Protein AF-F6UAY5-F1 (afdb_monomer_lite)

pLDDT: mean 75.7, std 23.21, range [29.88, 98.69]

Secondary structure (DSSP, 8-state):
-----------PPPP--------TTSHHHHHHHHHHHHHHHHHHHHHHT--HHHHHHHHHHHSSGGGHHHHHHHHHHHHHHHHHHHHHHHHHHHHHHHHHHHT-GGGGGSS-HHHHHHHHHHHHHHHHHHHHHHHHHHHHHHHHHHHHH----EETTEEHHHHHHHHHHHHHHHHHHHHHHHHHHHTT-GGGGGGGSS--SS-TT---------------

Organism: Ciona intestinalis (NCBI:txid7719)

InterPro domains:
  IPR037383 Coiled-coil domain-containing protein 87 [PTHR16078] (24-192)

Structure (mmCIF, N/CA/C/O backbone):
data_AF-F6UAY5-F1
#
_entry.id   AF-F6UAY5-F1
#
loop_
_atom_site.group_PDB
_atom_site.id
_atom_site.type_symbol
_atom_site.label_atom_id
_atom_site.label_alt_id
_atom_site.label_comp_id
_atom_site.label_asym_id
_atom_site.label_entity_id
_atom_site.label_seq_id
_atom_site.pdbx_PDB_ins_code
_atom_site.Cartn_x
_atom_site.Cartn_y
_atom_site.Cartn_z
_atom_site.occupancy
_atom_site.B_iso_or_equiv
_atom_site.auth_seq_id
_atom_site.auth_comp_id
_atom_site.auth_asym_id
_atom_site.auth_atom_id
_atom_site.pdbx_PDB_model_num
ATOM 1 N N . MET A 1 1 ? 77.534 23.684 -71.505 1.00 36.62 1 MET A N 1
ATOM 2 C CA . MET A 1 1 ? 77.072 25.037 -71.859 1.00 36.62 1 MET A CA 1
ATOM 3 C C . MET A 1 1 ? 75.615 25.158 -71.425 1.00 36.62 1 MET A C 1
ATOM 5 O O . MET A 1 1 ? 74.724 25.024 -72.252 1.00 36.62 1 MET A O 1
ATOM 9 N N . ASP A 1 2 ? 75.348 25.188 -70.117 1.00 38.59 2 ASP A N 1
ATOM 10 C CA . ASP A 1 2 ? 75.467 26.386 -69.260 1.00 38.59 2 ASP A CA 1
ATOM 11 C C . ASP A 1 2 ? 74.969 27.691 -69.917 1.00 38.59 2 ASP A C 1
ATOM 13 O O . ASP A 1 2 ? 75.320 27.967 -71.062 1.00 38.59 2 ASP A O 1
ATOM 17 N N . GLU A 1 3 ? 74.190 28.551 -69.253 1.00 39.62 3 GLU A N 1
ATOM 18 C CA . GLU A 1 3 ? 73.734 28.564 -67.844 1.00 39.62 3 GLU A CA 1
ATOM 19 C C . GLU A 1 3 ? 72.409 29.372 -67.722 1.00 39.62 3 GLU A C 1
ATOM 21 O O . GLU A 1 3 ? 71.960 29.930 -68.724 1.00 39.62 3 GLU A O 1
ATOM 26 N N . GLY A 1 4 ? 71.757 29.474 -66.546 1.00 38.28 4 GLY A N 1
ATOM 27 C CA . GLY A 1 4 ? 70.534 30.307 -66.429 1.00 38.28 4 GLY A CA 1
ATOM 28 C C . GLY A 1 4 ? 69.751 30.293 -65.101 1.00 38.28 4 GLY A C 1
ATOM 29 O O . GLY A 1 4 ? 68.670 29.716 -65.038 1.00 38.28 4 GLY A O 1
ATOM 30 N N . SER A 1 5 ? 70.248 30.979 -64.065 1.00 44.97 5 SER A N 1
ATOM 31 C CA . SER A 1 5 ? 69.744 30.924 -62.673 1.00 44.97 5 SER A CA 1
ATOM 32 C C . SER A 1 5 ? 69.332 32.310 -62.120 1.00 44.97 5 SER A C 1
ATOM 34 O O . SER A 1 5 ? 70.107 33.247 -62.275 1.00 44.97 5 SER A O 1
ATOM 36 N N . ILE A 1 6 ? 68.209 32.544 -61.410 1.00 44.75 6 ILE A N 1
ATOM 37 C CA . ILE A 1 6 ? 67.004 31.718 -61.146 1.00 44.75 6 ILE A CA 1
ATOM 38 C C . ILE A 1 6 ? 65.711 32.543 -61.496 1.00 44.75 6 ILE A C 1
ATOM 40 O O . ILE A 1 6 ? 65.602 32.897 -62.661 1.00 44.75 6 ILE A O 1
ATOM 44 N N . GLU A 1 7 ? 64.683 32.927 -60.702 1.00 40.66 7 GLU A N 1
ATOM 45 C CA . GLU A 1 7 ? 64.312 32.824 -59.268 1.00 40.66 7 GLU A CA 1
ATOM 46 C C . GLU A 1 7 ? 62.773 32.772 -59.007 1.00 40.66 7 GLU A C 1
ATOM 48 O O . GLU A 1 7 ? 61.942 33.028 -59.873 1.00 40.66 7 GLU A O 1
ATOM 53 N N . GLN A 1 8 ? 62.439 32.420 -57.759 1.00 41.06 8 GLN A N 1
ATOM 54 C CA . GLN A 1 8 ? 61.167 32.390 -57.009 1.00 41.06 8 GLN A CA 1
ATOM 55 C C . GLN A 1 8 ? 59.956 33.272 -57.426 1.00 41.06 8 GLN A C 1
ATOM 57 O O . GLN A 1 8 ? 60.050 34.497 -57.497 1.00 41.06 8 GLN A O 1
ATOM 62 N N . ARG A 1 9 ? 58.744 32.682 -57.352 1.00 39.09 9 ARG A N 1
ATOM 63 C CA . ARG A 1 9 ? 57.692 33.137 -56.402 1.00 39.09 9 ARG A CA 1
ATOM 64 C C . ARG A 1 9 ? 56.597 32.090 -56.162 1.00 39.09 9 ARG A C 1
ATOM 66 O O . ARG A 1 9 ? 56.045 31.520 -57.096 1.00 39.09 9 ARG A O 1
ATOM 73 N N . SER A 1 10 ? 56.270 31.866 -54.893 1.00 41.12 10 SER A N 1
ATOM 74 C CA . SER A 1 10 ? 55.211 30.961 -54.442 1.00 41.12 10 SER A CA 1
ATOM 75 C C . SER A 1 10 ? 53.858 31.669 -54.312 1.00 41.12 10 SER A C 1
ATOM 77 O O . SER A 1 10 ? 53.791 32.846 -53.965 1.00 41.12 10 SER A O 1
ATOM 79 N N . ASN A 1 11 ? 52.772 30.923 -54.530 1.00 39.53 11 ASN A N 1
ATOM 80 C CA . ASN A 1 11 ? 51.499 31.097 -53.825 1.00 39.53 11 ASN A CA 1
ATOM 81 C C . ASN A 1 11 ? 50.654 29.827 -53.995 1.00 39.53 11 ASN A C 1
ATOM 83 O O . ASN A 1 11 ? 50.387 29.400 -55.115 1.00 39.53 11 ASN A O 1
ATOM 87 N N . ILE A 1 12 ? 50.262 29.208 -52.880 1.00 45.19 12 ILE A N 1
ATOM 88 C CA . ILE A 1 12 ? 49.516 27.943 -52.860 1.00 45.19 12 ILE A CA 1
ATOM 89 C C . ILE A 1 12 ? 48.031 28.251 -52.643 1.00 45.19 12 ILE A C 1
ATOM 91 O O . ILE A 1 12 ? 47.664 28.874 -51.648 1.00 45.19 12 ILE A O 1
ATOM 95 N N . ALA A 1 13 ? 47.185 27.797 -53.569 1.00 46.78 13 ALA A N 1
ATOM 96 C CA . ALA A 1 13 ? 45.726 27.806 -53.446 1.00 46.78 13 ALA A CA 1
ATOM 97 C C . ALA A 1 13 ? 45.221 26.430 -52.941 1.00 46.78 13 ALA A C 1
ATOM 99 O O . ALA A 1 13 ? 45.949 25.441 -53.050 1.00 46.78 13 ALA A O 1
ATOM 100 N N . PRO A 1 14 ? 44.035 26.351 -52.309 1.00 44.75 14 PRO A N 1
ATOM 101 C CA . PRO A 1 14 ? 43.837 25.416 -51.201 1.00 44.75 14 PRO A CA 1
ATOM 102 C C . PRO A 1 14 ? 43.416 23.997 -51.596 1.00 44.75 14 PRO A C 1
ATOM 104 O O . PRO A 1 14 ? 42.563 23.788 -52.459 1.00 44.75 14 PRO A O 1
ATOM 107 N N . SER A 1 15 ? 43.924 23.021 -50.841 1.00 46.97 15 SER A N 1
ATOM 108 C CA . SER A 1 15 ? 43.384 21.660 -50.797 1.00 46.97 15 SER A CA 1
ATOM 109 C C . SER A 1 15 ? 41.977 21.650 -50.178 1.00 46.97 15 SER A C 1
ATOM 111 O O . SER A 1 15 ? 41.798 22.224 -49.099 1.00 46.97 15 SER A O 1
ATOM 113 N N . PRO A 1 16 ? 40.986 20.955 -50.766 1.00 43.47 16 PRO A N 1
ATOM 114 C CA . PRO A 1 16 ? 39.705 20.726 -50.107 1.00 43.47 16 PRO A CA 1
ATOM 115 C C . PRO A 1 16 ? 39.886 19.722 -48.958 1.00 43.47 16 PRO A C 1
ATOM 117 O O . PRO A 1 16 ? 40.207 18.553 -49.182 1.00 43.47 16 PRO A O 1
ATOM 120 N N . SER A 1 17 ? 39.675 20.155 -47.714 1.00 45.00 17 SER A N 1
ATOM 121 C CA . SER A 1 17 ? 39.639 19.235 -46.576 1.00 45.00 17 SER A CA 1
ATOM 122 C C . SER A 1 17 ? 38.348 18.411 -46.610 1.00 45.00 17 SER A C 1
ATOM 124 O O . SER A 1 17 ? 37.242 18.941 -46.714 1.00 45.00 17 SER A O 1
ATOM 126 N N . SER A 1 18 ? 38.482 17.085 -46.530 1.00 44.16 18 SER A N 1
ATOM 127 C CA . SER A 1 18 ? 37.334 16.171 -46.510 1.00 44.16 18 SER A CA 1
ATOM 128 C C . SER A 1 18 ? 36.595 16.286 -45.176 1.00 44.16 18 SER A C 1
ATOM 130 O O . SER A 1 18 ? 36.988 15.680 -44.179 1.00 44.16 18 SER A O 1
ATOM 132 N N . GLY A 1 19 ? 35.532 17.090 -45.153 1.00 39.56 19 GLY A N 1
ATOM 133 C CA . GLY A 1 19 ? 34.708 17.331 -43.972 1.00 39.56 19 GLY A CA 1
ATOM 134 C C . GLY A 1 19 ? 33.883 16.113 -43.556 1.00 39.56 19 GLY A C 1
ATOM 135 O O . GLY A 1 19 ? 32.689 16.057 -43.829 1.00 39.56 19 GLY A O 1
ATOM 136 N N . LEU A 1 20 ? 34.491 15.165 -42.838 1.00 41.81 20 LEU A N 1
ATOM 137 C CA . LEU A 1 20 ? 33.772 14.104 -42.124 1.00 41.81 20 LEU A CA 1
ATOM 138 C C . LEU A 1 20 ? 33.109 14.673 -40.860 1.00 41.81 20 LEU A C 1
ATOM 140 O O . LEU A 1 20 ? 33.574 14.487 -39.736 1.00 41.81 20 LEU A O 1
ATOM 144 N N . THR A 1 21 ? 32.013 15.407 -41.057 1.00 42.94 21 THR A N 1
ATOM 145 C CA . THR A 1 21 ? 31.202 15.973 -39.975 1.00 42.94 21 THR A CA 1
ATOM 146 C C . THR A 1 21 ? 30.395 14.864 -39.293 1.00 42.94 21 THR A C 1
ATOM 148 O O . THR A 1 21 ? 29.256 14.585 -39.658 1.00 42.94 21 THR A O 1
ATOM 151 N N . PHE A 1 22 ? 30.984 14.202 -38.294 1.00 53.62 22 PHE A N 1
ATOM 152 C CA . PHE A 1 22 ? 30.249 13.262 -37.444 1.00 53.62 22 PHE A CA 1
ATOM 153 C C . PHE A 1 22 ? 29.131 14.004 -36.679 1.00 53.62 22 PHE A C 1
ATOM 155 O O . PHE A 1 22 ? 29.442 14.943 -35.940 1.00 53.62 22 PHE A O 1
ATOM 162 N N . PRO A 1 23 ? 27.849 13.594 -36.786 1.00 46.94 23 PRO A N 1
ATOM 163 C CA . PRO A 1 23 ? 26.734 14.227 -36.077 1.00 46.94 23 PRO A CA 1
ATOM 164 C C . PRO A 1 23 ? 26.707 13.820 -34.591 1.00 46.94 23 PRO A C 1
ATOM 166 O O . PRO A 1 23 ? 25.835 13.086 -34.122 1.00 46.94 23 PRO A O 1
ATOM 169 N N . SER A 1 24 ? 27.696 14.289 -33.829 1.00 48.59 24 SER A N 1
ATOM 170 C CA . SER A 1 24 ? 27.835 14.016 -32.397 1.00 48.59 24 SER A CA 1
ATOM 171 C C . SER A 1 24 ? 26.911 14.927 -31.579 1.00 48.59 24 SER A C 1
ATOM 173 O O . SER A 1 24 ? 27.317 15.971 -31.068 1.00 48.59 24 SER A O 1
ATOM 175 N N . THR A 1 25 ? 25.622 14.580 -31.515 1.00 49.69 25 THR A N 1
ATOM 176 C CA . THR A 1 25 ? 24.607 15.402 -30.816 1.00 49.69 25 THR A CA 1
ATOM 177 C C . THR A 1 25 ? 23.565 14.580 -30.047 1.00 49.69 25 THR A C 1
ATOM 179 O O . THR A 1 25 ? 23.073 15.031 -29.015 1.00 49.69 25 THR A O 1
ATOM 182 N N . THR A 1 26 ? 23.253 13.351 -30.468 1.00 48.28 26 THR A N 1
ATOM 183 C CA . THR A 1 26 ? 22.142 12.571 -29.881 1.00 48.28 26 THR A CA 1
ATOM 184 C C . THR A 1 26 ? 22.486 11.877 -28.552 1.00 48.28 26 THR A C 1
ATOM 186 O O . THR A 1 26 ? 21.610 11.701 -27.706 1.00 48.28 26 THR A O 1
ATOM 189 N N . MET A 1 27 ? 23.753 11.504 -28.330 1.00 46.84 27 MET A N 1
ATOM 190 C CA . MET A 1 27 ? 24.154 10.607 -27.228 1.00 46.84 27 MET A CA 1
ATOM 191 C C . MET A 1 27 ? 24.027 11.218 -25.823 1.00 46.84 27 MET A C 1
ATOM 193 O O . MET A 1 27 ? 23.608 10.538 -24.886 1.00 46.84 27 MET A O 1
ATOM 197 N N . THR A 1 28 ? 24.339 12.506 -25.660 1.00 51.91 28 THR A N 1
ATOM 198 C CA . THR A 1 28 ? 24.410 13.163 -24.340 1.00 51.91 28 THR A CA 1
ATOM 199 C C . THR A 1 28 ? 23.055 13.218 -23.626 1.00 51.91 28 THR A C 1
ATOM 201 O O . THR A 1 28 ? 22.985 13.100 -22.404 1.00 51.91 28 THR A O 1
ATOM 204 N N . SER A 1 29 ? 21.967 13.360 -24.390 1.00 58.19 29 SER A N 1
ATOM 205 C CA . SER A 1 29 ? 20.604 13.489 -23.856 1.00 58.19 29 SER A CA 1
ATOM 206 C C . SER A 1 29 ? 20.035 12.181 -23.287 1.00 58.19 29 SER A C 1
ATOM 208 O O . SER A 1 29 ? 19.231 12.216 -22.354 1.00 58.19 29 SER A O 1
ATOM 210 N N . HIS A 1 30 ? 20.469 11.031 -23.815 1.00 57.22 30 HIS A N 1
ATOM 211 C CA . HIS A 1 30 ? 19.992 9.710 -23.395 1.00 57.22 30 HIS A CA 1
ATOM 212 C C . HIS A 1 30 ? 20.568 9.318 -22.030 1.00 57.22 30 HIS A C 1
ATOM 214 O O . HIS A 1 30 ? 19.824 9.004 -21.102 1.00 57.22 30 HIS A O 1
ATOM 220 N N . VAL A 1 31 ? 21.891 9.456 -21.872 1.00 60.16 31 VAL A N 1
ATOM 221 C CA . VAL A 1 31 ? 22.623 9.136 -20.629 1.00 60.16 31 VAL A CA 1
ATOM 222 C C . VAL A 1 31 ? 22.155 9.992 -19.444 1.00 60.16 31 VAL A C 1
ATOM 224 O O . VAL A 1 31 ? 22.083 9.515 -18.312 1.00 60.16 31 VAL A O 1
ATOM 227 N N . GLN A 1 32 ? 21.791 11.255 -19.686 1.00 60.47 32 GLN A N 1
ATOM 228 C CA . GLN A 1 32 ? 21.227 12.113 -18.641 1.00 60.47 32 GLN A CA 1
ATOM 229 C C . GLN A 1 32 ? 19.820 11.657 -18.221 1.00 60.47 32 GLN A C 1
ATOM 231 O O . GLN A 1 32 ? 19.521 11.615 -17.027 1.00 60.47 32 GLN A O 1
ATOM 236 N N . GLN A 1 33 ? 18.965 11.269 -19.172 1.00 61.84 33 GLN A N 1
ATOM 237 C CA . GLN A 1 33 ? 17.606 10.816 -18.870 1.00 61.84 33 GLN A CA 1
ATOM 238 C C . GLN A 1 33 ? 17.587 9.501 -18.084 1.00 61.84 33 GLN A C 1
ATOM 240 O O . GLN A 1 33 ? 16.919 9.440 -17.047 1.00 61.84 33 GLN A O 1
ATOM 245 N N . THR A 1 34 ? 18.347 8.483 -18.499 1.00 63.12 34 THR A N 1
ATOM 246 C CA . THR A 1 34 ? 18.422 7.195 -17.780 1.00 63.12 34 THR A CA 1
ATOM 247 C C . THR A 1 34 ? 18.876 7.379 -16.328 1.00 63.12 34 THR A C 1
ATOM 249 O O . THR A 1 34 ? 18.247 6.830 -15.421 1.00 63.12 34 THR A O 1
ATOM 252 N N . GLY A 1 35 ? 19.855 8.256 -16.077 1.00 72.94 35 GLY A N 1
ATOM 253 C CA . GLY A 1 35 ? 20.275 8.634 -14.722 1.00 72.94 35 GLY A CA 1
ATOM 254 C C . GLY A 1 35 ? 19.161 9.266 -13.870 1.00 72.94 35 GLY A C 1
ATOM 255 O O . GLY A 1 35 ? 19.056 8.975 -12.674 1.00 72.94 35 GLY A O 1
ATOM 256 N N . THR A 1 36 ? 18.270 10.078 -14.459 1.00 84.12 36 THR A N 1
ATOM 257 C CA . THR A 1 36 ? 17.102 10.607 -13.723 1.00 84.12 36 THR A CA 1
ATOM 258 C C . THR A 1 36 ? 16.067 9.526 -13.402 1.00 84.12 36 THR A C 1
ATOM 260 O O . THR A 1 36 ? 15.530 9.512 -12.291 1.00 84.12 36 THR A O 1
ATOM 263 N N . TYR A 1 37 ? 15.812 8.595 -14.327 1.00 88.25 37 TYR A N 1
ATOM 264 C CA . TYR A 1 37 ? 14.861 7.500 -14.123 1.00 88.25 37 TYR A CA 1
ATOM 265 C C . TYR A 1 37 ? 15.356 6.496 -13.074 1.00 88.25 37 TYR A C 1
ATOM 267 O O . TYR A 1 37 ? 14.583 6.135 -12.185 1.00 88.25 37 TYR A O 1
ATOM 275 N N . GLN A 1 38 ? 16.645 6.132 -13.086 1.00 87.19 38 GLN A N 1
ATOM 276 C CA . GLN A 1 38 ? 17.247 5.296 -12.039 1.00 87.19 38 GLN A CA 1
ATOM 277 C C . GLN A 1 38 ? 17.066 5.931 -10.653 1.00 87.19 38 GLN A C 1
ATOM 279 O O . GLN A 1 38 ? 16.579 5.279 -9.729 1.00 87.19 38 GLN A O 1
ATOM 284 N N . ARG A 1 39 ? 17.398 7.221 -10.498 1.00 90.50 39 ARG A N 1
ATOM 285 C CA . ARG A 1 39 ? 17.289 7.916 -9.205 1.00 90.50 39 ARG A CA 1
ATOM 286 C C . ARG A 1 39 ? 15.848 7.973 -8.682 1.00 90.50 39 ARG A C 1
ATOM 288 O O . ARG A 1 39 ? 15.638 7.879 -7.472 1.00 90.50 39 ARG A O 1
ATOM 295 N N . ARG A 1 40 ? 14.859 8.106 -9.572 1.00 94.38 40 ARG A N 1
ATOM 296 C CA . ARG A 1 40 ? 13.424 8.040 -9.234 1.00 94.38 40 ARG A CA 1
ATOM 297 C C . ARG A 1 40 ? 13.021 6.640 -8.772 1.00 94.38 40 ARG A C 1
ATOM 299 O O . ARG A 1 40 ? 12.428 6.502 -7.701 1.00 94.38 40 ARG A O 1
ATOM 306 N N . PHE A 1 41 ? 13.436 5.605 -9.503 1.00 92.81 41 PHE A N 1
ATOM 307 C CA . PHE A 1 41 ? 13.244 4.211 -9.101 1.00 92.81 41 PHE A CA 1
ATOM 308 C C . PHE A 1 41 ? 13.856 3.912 -7.727 1.00 92.81 41 PHE A C 1
ATOM 310 O O . PHE A 1 41 ? 13.173 3.373 -6.862 1.00 92.81 41 PHE A O 1
ATOM 317 N N . GLU A 1 42 ? 15.092 4.343 -7.464 1.00 92.44 42 GLU A N 1
ATOM 318 C CA . GLU A 1 42 ? 15.731 4.164 -6.157 1.00 92.44 42 GLU A CA 1
ATOM 319 C C . GLU A 1 42 ? 14.936 4.785 -4.999 1.00 92.44 42 GLU A C 1
ATOM 321 O O . GLU A 1 42 ? 14.902 4.214 -3.908 1.00 92.44 42 GLU A O 1
ATOM 326 N N . ILE A 1 43 ? 14.301 5.944 -5.209 1.00 96.06 43 ILE A N 1
ATOM 327 C CA . ILE A 1 43 ? 13.436 6.581 -4.204 1.00 96.06 43 ILE A CA 1
ATOM 328 C C . ILE A 1 43 ? 12.195 5.716 -3.949 1.00 96.06 43 ILE A C 1
ATOM 330 O O . ILE A 1 43 ? 11.817 5.526 -2.791 1.00 96.06 43 ILE A O 1
ATOM 334 N N . VAL A 1 44 ? 11.586 5.156 -4.998 1.00 97.31 44 VAL A N 1
ATOM 335 C CA . VAL A 1 44 ? 10.456 4.222 -4.875 1.00 97.31 44 VAL A CA 1
ATOM 336 C C . VAL A 1 44 ? 10.871 2.943 -4.146 1.00 97.31 44 VAL A C 1
ATOM 338 O O . VAL A 1 44 ? 10.206 2.557 -3.189 1.00 97.31 44 VAL A O 1
ATOM 341 N N . TRP A 1 45 ? 11.991 2.322 -4.517 1.00 95.25 45 TRP A N 1
ATOM 342 C CA . TRP A 1 45 ? 12.464 1.083 -3.891 1.00 95.25 45 TRP A CA 1
ATOM 343 C C . TRP A 1 45 ? 12.817 1.267 -2.409 1.00 95.25 45 TRP A C 1
ATOM 345 O O . TRP A 1 45 ? 12.523 0.394 -1.594 1.00 95.25 45 TRP A O 1
ATOM 355 N N . LYS A 1 46 ? 13.409 2.416 -2.043 1.00 96.06 46 LYS A N 1
ATOM 356 C CA . LYS A 1 46 ? 13.699 2.786 -0.645 1.00 96.06 46 LYS A CA 1
ATOM 357 C C . LYS A 1 46 ? 12.405 3.005 0.153 1.00 96.06 46 LYS A C 1
ATOM 359 O O . LYS A 1 46 ? 12.308 2.527 1.278 1.00 96.06 46 LYS A O 1
ATOM 364 N N . LYS A 1 47 ? 11.391 3.653 -0.438 1.00 97.81 47 LYS A N 1
ATOM 365 C CA . LYS A 1 47 ? 10.054 3.837 0.163 1.00 97.81 47 LYS A CA 1
ATOM 366 C C . LYS A 1 47 ? 9.300 2.520 0.373 1.00 97.81 47 LYS A C 1
ATOM 368 O O . LYS A 1 47 ? 8.721 2.324 1.437 1.00 97.81 47 LYS A O 1
ATOM 373 N N . LEU A 1 48 ? 9.321 1.631 -0.622 1.00 97.31 48 LEU A N 1
ATOM 374 C CA . LEU A 1 48 ? 8.675 0.314 -0.567 1.00 97.31 48 LEU A CA 1
ATOM 375 C C . LEU A 1 48 ? 9.459 -0.716 0.263 1.00 97.31 48 LEU A C 1
ATOM 377 O O . LEU A 1 48 ? 8.938 -1.788 0.559 1.00 97.31 48 LEU A O 1
ATOM 381 N N . GLN A 1 49 ? 10.690 -0.385 0.665 1.00 96.88 49 GLN A N 1
ATOM 382 C CA . GLN A 1 49 ? 11.582 -1.253 1.440 1.00 96.88 49 GLN A CA 1
ATOM 383 C C . GLN A 1 49 ? 11.844 -2.591 0.728 1.00 96.88 49 GLN A C 1
ATOM 385 O O . GLN A 1 49 ? 11.844 -3.649 1.353 1.00 96.88 49 GLN A O 1
ATOM 390 N N . LEU A 1 50 ? 12.062 -2.533 -0.592 1.00 95.56 50 LEU A N 1
ATOM 391 C CA . LEU A 1 50 ? 12.401 -3.712 -1.392 1.00 95.56 50 LEU A CA 1
ATOM 392 C C . LEU A 1 50 ? 13.696 -4.360 -0.881 1.00 95.56 50 LEU A C 1
ATOM 394 O O . LEU A 1 50 ? 14.643 -3.669 -0.480 1.00 95.56 50 LEU A O 1
ATOM 398 N N . THR A 1 51 ? 13.775 -5.682 -0.966 1.00 94.38 51 THR A N 1
ATOM 399 C CA . THR A 1 51 ? 14.987 -6.472 -0.707 1.00 94.38 51 THR A CA 1
ATOM 400 C C . THR A 1 51 ? 16.136 -6.069 -1.642 1.00 94.38 51 THR A C 1
ATOM 402 O O . THR A 1 51 ? 15.985 -5.243 -2.551 1.00 94.38 51 THR A O 1
ATOM 405 N N . ARG A 1 52 ? 17.336 -6.615 -1.411 1.00 92.25 52 ARG A N 1
ATOM 406 C CA . ARG A 1 52 ? 18.466 -6.421 -2.332 1.00 92.25 52 ARG A CA 1
ATOM 407 C C . ARG A 1 52 ? 18.162 -7.027 -3.702 1.00 92.25 52 ARG A C 1
ATOM 409 O O . ARG A 1 52 ? 18.442 -6.393 -4.715 1.00 92.25 52 ARG A O 1
ATOM 416 N N . ASP A 1 53 ? 17.569 -8.212 -3.717 1.00 93.31 53 ASP A N 1
ATOM 417 C CA . ASP A 1 53 ? 17.495 -9.048 -4.913 1.00 93.31 53 ASP A CA 1
ATOM 418 C C . ASP A 1 53 ? 16.373 -8.580 -5.847 1.00 93.31 53 ASP A C 1
ATOM 420 O O . ASP A 1 53 ? 16.582 -8.481 -7.053 1.00 93.31 53 ASP A O 1
ATOM 424 N N . GLU A 1 54 ? 15.242 -8.118 -5.297 1.00 93.44 54 GLU A N 1
ATOM 425 C CA . GLU A 1 54 ? 14.223 -7.378 -6.057 1.00 93.44 54 GLU A CA 1
ATOM 426 C C . GLU A 1 54 ? 14.822 -6.142 -6.747 1.00 93.44 54 GLU A C 1
ATOM 428 O O . GLU A 1 54 ? 14.600 -5.927 -7.938 1.00 93.44 54 GLU A O 1
ATOM 433 N N . ARG A 1 55 ? 15.639 -5.351 -6.035 1.00 93.12 55 ARG A N 1
ATOM 434 C CA . ARG A 1 55 ? 16.303 -4.168 -6.613 1.00 93.12 55 ARG A CA 1
ATOM 435 C C . ARG A 1 55 ? 17.290 -4.532 -7.720 1.00 93.12 55 ARG A C 1
ATOM 437 O O . ARG A 1 55 ? 17.334 -3.830 -8.725 1.00 93.12 55 ARG A O 1
ATOM 444 N N . VAL A 1 56 ? 18.052 -5.616 -7.565 1.00 91.56 56 VAL A N 1
ATOM 445 C CA . VAL A 1 56 ? 18.970 -6.113 -8.605 1.00 91.56 56 VAL A CA 1
ATOM 446 C C . VAL A 1 56 ? 18.190 -6.591 -9.834 1.00 91.56 56 VAL A C 1
ATOM 448 O O . VAL A 1 56 ? 18.521 -6.193 -10.948 1.00 91.56 56 VAL A O 1
ATOM 451 N N . ASN A 1 57 ? 17.108 -7.350 -9.649 1.00 90.25 57 ASN A N 1
ATOM 452 C CA . ASN A 1 57 ? 16.260 -7.833 -10.743 1.00 90.25 57 ASN A CA 1
ATOM 453 C C . ASN A 1 57 ? 15.619 -6.684 -11.538 1.00 90.25 57 ASN A C 1
ATOM 455 O O . ASN A 1 57 ? 15.677 -6.677 -12.770 1.00 90.25 57 ASN A O 1
ATOM 459 N N . ILE A 1 58 ? 15.068 -5.675 -10.853 1.00 88.81 58 ILE A N 1
ATOM 460 C CA . ILE A 1 58 ? 14.488 -4.491 -11.505 1.00 88.81 58 ILE A CA 1
ATOM 461 C C . ILE A 1 58 ? 15.593 -3.672 -12.205 1.00 88.81 58 ILE A C 1
ATOM 463 O O . ILE A 1 58 ? 15.402 -3.239 -13.340 1.00 88.81 58 ILE A O 1
ATOM 467 N N . ALA A 1 59 ? 16.773 -3.510 -11.594 1.00 89.62 59 ALA A N 1
ATOM 468 C CA . ALA A 1 59 ? 17.896 -2.800 -12.213 1.00 89.62 59 ALA A CA 1
ATOM 469 C C . ALA A 1 59 ? 18.409 -3.485 -13.495 1.00 89.62 59 ALA A C 1
ATOM 471 O O . ALA A 1 59 ? 18.615 -2.804 -14.497 1.00 89.62 59 ALA A O 1
ATOM 472 N N . MET A 1 60 ? 18.551 -4.817 -13.509 1.00 89.00 60 MET A N 1
ATOM 473 C CA . MET A 1 60 ? 18.928 -5.566 -14.720 1.00 89.00 60 MET A CA 1
ATOM 474 C C . MET A 1 60 ? 17.881 -5.416 -15.833 1.00 89.00 60 MET A C 1
ATOM 476 O O . MET A 1 60 ? 18.230 -5.229 -16.996 1.00 89.00 60 MET A O 1
ATOM 480 N N . LYS A 1 61 ? 16.593 -5.456 -15.474 1.00 88.19 61 LYS A N 1
ATOM 481 C CA . LYS A 1 61 ? 15.468 -5.357 -16.412 1.00 88.19 61 LYS A CA 1
ATOM 482 C C . LYS A 1 61 ? 15.351 -3.985 -17.077 1.00 88.19 61 LYS A C 1
ATOM 484 O O . LYS A 1 61 ? 15.144 -3.908 -18.285 1.00 88.19 61 LYS A O 1
ATOM 489 N N . TYR A 1 62 ? 15.476 -2.913 -16.296 1.00 86.38 62 TYR A N 1
ATOM 490 C CA . TYR A 1 62 ? 15.294 -1.535 -16.768 1.00 86.38 62 TYR A CA 1
ATOM 491 C C . TYR A 1 62 ? 16.592 -0.838 -17.200 1.00 86.38 62 TYR A C 1
ATOM 493 O O . TYR A 1 62 ? 16.522 0.210 -17.835 1.00 86.38 62 TYR A O 1
ATOM 501 N N . GLY A 1 63 ? 17.760 -1.412 -16.891 1.00 81.81 63 GLY A N 1
ATOM 502 C CA . GLY A 1 63 ? 19.060 -0.968 -17.405 1.00 81.81 63 GLY A CA 1
ATOM 503 C C . GLY A 1 63 ? 19.418 -1.523 -18.791 1.00 81.81 63 GLY A C 1
ATOM 504 O O . GLY A 1 63 ? 20.401 -1.079 -19.375 1.00 81.81 63 GLY A O 1
ATOM 505 N N . GLY A 1 64 ? 18.649 -2.483 -19.320 1.00 78.12 64 GLY A N 1
ATOM 506 C CA . GLY A 1 64 ? 18.837 -3.042 -20.662 1.00 78.12 64 GLY A CA 1
ATOM 507 C C . GLY A 1 64 ? 18.129 -2.235 -21.757 1.00 78.12 64 GLY A C 1
ATOM 508 O O . GLY A 1 64 ? 16.996 -1.782 -21.576 1.00 78.12 64 GLY A O 1
ATOM 509 N N . ASP A 1 65 ? 18.763 -2.110 -22.928 1.00 71.50 65 ASP A N 1
ATOM 510 C CA . ASP A 1 65 ? 18.331 -1.182 -23.985 1.00 71.50 65 ASP A CA 1
ATOM 511 C C . ASP A 1 65 ? 16.878 -1.359 -24.450 1.00 71.50 65 ASP A C 1
ATOM 513 O O . ASP A 1 65 ? 16.193 -0.374 -24.742 1.00 71.50 65 ASP A O 1
ATOM 517 N N . GLY A 1 66 ? 16.383 -2.601 -24.460 1.00 70.56 66 GLY A N 1
ATOM 518 C CA . GLY A 1 66 ? 15.025 -2.946 -24.887 1.00 70.56 66 GLY A CA 1
ATOM 519 C C . GLY A 1 66 ? 13.897 -2.353 -24.032 1.00 70.56 66 GLY A C 1
ATOM 520 O O . GLY A 1 66 ? 12.752 -2.342 -24.481 1.00 70.56 66 GLY A O 1
ATOM 521 N N . PHE A 1 67 ? 14.184 -1.832 -22.831 1.00 72.62 67 PHE A N 1
ATOM 522 C CA . PHE A 1 67 ? 13.175 -1.210 -21.962 1.00 72.62 67 PHE A CA 1
ATOM 523 C C . PHE A 1 67 ? 13.151 0.327 -22.003 1.00 72.62 67 PHE A C 1
ATOM 525 O O . PHE A 1 67 ? 12.200 0.921 -21.488 1.00 72.62 67 PHE A O 1
ATOM 532 N N . ASN A 1 68 ? 14.116 0.984 -22.663 1.00 72.38 68 ASN A N 1
ATOM 533 C CA . ASN A 1 68 ? 14.237 2.452 -22.701 1.00 72.38 68 ASN A CA 1
ATOM 534 C C . ASN A 1 68 ? 12.941 3.165 -23.131 1.00 72.38 68 ASN A C 1
ATOM 536 O O . ASN A 1 68 ? 12.502 4.104 -22.470 1.00 72.38 68 ASN A O 1
ATOM 540 N N . ALA A 1 69 ? 12.273 2.675 -24.181 1.00 77.81 69 ALA A N 1
ATOM 541 C CA . ALA A 1 69 ? 11.026 3.256 -24.697 1.00 77.81 69 ALA A CA 1
ATOM 542 C C . ALA A 1 69 ? 9.833 3.177 -23.719 1.00 77.81 69 ALA A C 1
ATOM 544 O O . ALA A 1 69 ? 8.803 3.804 -23.952 1.00 77.81 69 ALA A O 1
ATOM 545 N N . ARG A 1 70 ? 9.950 2.394 -22.639 1.00 83.88 70 ARG A N 1
ATOM 546 C CA . ARG A 1 70 ? 8.891 2.140 -21.645 1.00 83.88 70 ARG A CA 1
ATOM 547 C C . ARG A 1 70 ? 9.275 2.583 -20.229 1.00 83.88 70 ARG A C 1
ATOM 549 O O . ARG A 1 70 ? 8.434 2.554 -19.333 1.00 83.88 70 ARG A O 1
ATOM 556 N N . LEU A 1 71 ? 10.528 3.001 -20.038 1.00 88.12 71 LEU A N 1
ATOM 557 C CA . LEU A 1 71 ? 11.137 3.365 -18.757 1.00 88.12 71 LEU A CA 1
ATOM 558 C C . LEU A 1 71 ? 10.460 4.576 -18.095 1.00 88.12 71 LEU A C 1
ATOM 560 O O . LEU A 1 71 ? 10.269 4.607 -16.882 1.00 88.12 71 LEU A O 1
ATOM 564 N N . SER A 1 72 ? 10.058 5.568 -18.889 1.00 90.62 72 SER A N 1
ATOM 565 C CA . SER A 1 72 ? 9.351 6.757 -18.402 1.00 90.62 72 SER A CA 1
ATOM 566 C C . SER A 1 72 ? 7.971 6.419 -17.826 1.00 90.62 72 SER A C 1
ATOM 568 O O . SER A 1 72 ? 7.598 6.919 -16.762 1.00 90.62 72 SER A O 1
ATOM 570 N N . GLU A 1 73 ? 7.232 5.534 -18.500 1.00 92.38 73 GLU A N 1
ATOM 571 C CA . GLU A 1 73 ? 5.916 5.066 -18.068 1.00 92.38 73 GLU A CA 1
ATOM 572 C C . GLU A 1 73 ? 5.994 4.137 -16.853 1.00 92.38 73 GLU A C 1
ATOM 574 O O . GLU A 1 73 ? 5.156 4.245 -15.956 1.00 92.38 73 GLU A O 1
ATOM 579 N N . SER A 1 74 ? 6.978 3.230 -16.805 1.00 93.44 74 SER A N 1
ATOM 580 C CA . SER A 1 74 ? 7.129 2.312 -15.673 1.00 93.44 74 SER A CA 1
ATOM 581 C C . SER A 1 74 ? 7.483 3.064 -14.397 1.00 93.44 74 SER A C 1
ATOM 583 O O . SER A 1 74 ? 6.822 2.852 -13.382 1.00 93.44 74 SER A O 1
ATOM 585 N N . VAL A 1 75 ? 8.431 4.008 -14.451 1.00 94.88 75 VAL A N 1
ATOM 586 C CA . VAL A 1 75 ? 8.765 4.874 -13.310 1.00 94.88 75 VAL A CA 1
ATOM 587 C C . VAL A 1 75 ? 7.525 5.628 -12.827 1.00 94.88 75 VAL A C 1
ATOM 589 O O . VAL A 1 75 ? 7.244 5.619 -11.632 1.00 94.88 75 VAL A O 1
ATOM 592 N N . ALA A 1 76 ? 6.742 6.223 -13.733 1.00 95.44 76 ALA A N 1
ATOM 593 C CA . ALA A 1 76 ? 5.530 6.957 -13.363 1.00 95.44 76 ALA A CA 1
ATOM 594 C C . ALA A 1 76 ? 4.451 6.056 -12.724 1.00 95.44 76 ALA A C 1
ATOM 596 O O . ALA A 1 76 ? 3.784 6.468 -11.771 1.00 95.4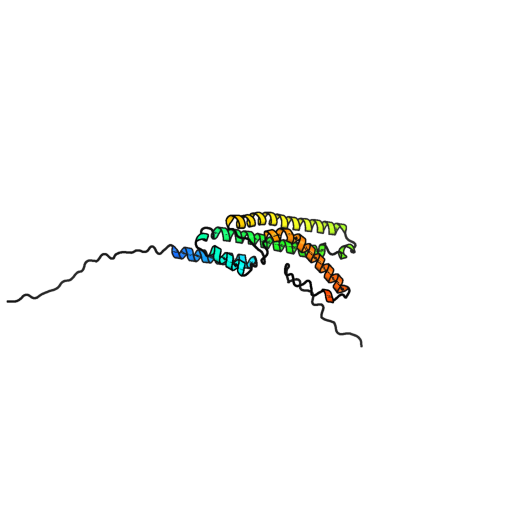4 76 ALA A O 1
ATOM 597 N N . ALA A 1 77 ? 4.287 4.819 -13.204 1.00 96.94 77 ALA A N 1
ATOM 598 C CA . ALA A 1 77 ? 3.364 3.850 -12.614 1.00 96.94 77 ALA A CA 1
ATOM 599 C C . ALA A 1 77 ? 3.828 3.389 -11.217 1.00 96.94 77 ALA A C 1
ATOM 601 O O . ALA A 1 77 ? 3.039 3.405 -10.269 1.00 96.94 77 ALA A O 1
ATOM 602 N N . TRP A 1 78 ? 5.113 3.047 -11.075 1.00 97.69 78 TRP A N 1
ATOM 603 C CA . TRP A 1 78 ? 5.737 2.642 -9.811 1.00 97.69 78 TRP A CA 1
ATOM 604 C C . TRP A 1 78 ? 5.728 3.768 -8.761 1.00 97.69 78 TRP A C 1
ATOM 606 O O . TRP A 1 78 ? 5.436 3.514 -7.592 1.00 97.69 78 TRP A O 1
ATOM 616 N N . GLU A 1 79 ? 5.980 5.022 -9.152 1.00 98.19 79 GLU A N 1
ATOM 617 C CA . GLU A 1 79 ? 5.838 6.194 -8.275 1.00 98.19 79 GLU A CA 1
ATOM 618 C C . GLU A 1 79 ? 4.393 6.367 -7.796 1.00 98.19 79 GLU A C 1
ATOM 620 O O . GLU A 1 79 ? 4.158 6.527 -6.595 1.00 98.19 79 GLU A O 1
ATOM 625 N N . LYS A 1 80 ? 3.423 6.287 -8.717 1.00 98.38 80 LYS A N 1
ATOM 626 C CA . LYS A 1 80 ? 2.003 6.459 -8.401 1.00 98.38 80 LYS A CA 1
ATOM 627 C C . LYS A 1 80 ? 1.492 5.373 -7.458 1.00 98.38 80 LYS A C 1
ATOM 629 O O . LYS A 1 80 ? 0.846 5.699 -6.466 1.00 98.38 80 LYS A O 1
ATOM 634 N N . VAL A 1 81 ? 1.788 4.095 -7.712 1.00 98.56 81 VAL A N 1
ATOM 635 C CA . VAL A 1 81 ? 1.348 3.021 -6.804 1.00 98.56 81 VAL A CA 1
ATOM 636 C C . VAL A 1 81 ? 2.042 3.119 -5.441 1.00 98.56 81 VAL A C 1
ATOM 638 O O . VAL A 1 81 ? 1.395 2.907 -4.421 1.00 98.56 81 VAL A O 1
ATOM 641 N N . CYS A 1 82 ? 3.312 3.542 -5.396 1.00 98.62 82 CYS A N 1
ATOM 642 C CA . CYS A 1 82 ? 4.047 3.778 -4.151 1.00 98.62 82 CYS A CA 1
ATOM 643 C C . CYS A 1 82 ? 3.404 4.869 -3.274 1.00 98.62 82 CYS A C 1
ATOM 645 O O . CYS A 1 82 ? 3.335 4.704 -2.055 1.00 98.62 82 CYS A O 1
ATOM 647 N N . GLU A 1 83 ? 2.871 5.946 -3.863 1.00 98.56 83 GLU A N 1
ATOM 648 C CA . GLU A 1 83 ? 2.115 6.963 -3.116 1.00 98.56 83 GLU A CA 1
ATOM 649 C C . GLU A 1 83 ? 0.891 6.354 -2.410 1.00 98.56 83 GLU A C 1
ATOM 651 O O . GLU A 1 83 ? 0.715 6.527 -1.199 1.00 98.56 83 GLU A O 1
ATOM 656 N N . PHE A 1 84 ? 0.066 5.601 -3.146 1.00 98.69 84 PHE A N 1
ATOM 657 C CA . PHE A 1 84 ? -1.138 4.991 -2.582 1.00 98.69 84 PHE A CA 1
ATOM 658 C C . PHE A 1 84 ? -0.817 3.863 -1.590 1.00 98.69 84 PHE A C 1
ATOM 660 O O . PHE A 1 84 ? -1.474 3.797 -0.552 1.00 98.69 84 PHE A O 1
ATOM 667 N N . ILE A 1 85 ? 0.224 3.056 -1.828 1.00 98.62 85 ILE A N 1
ATOM 668 C CA . ILE A 1 85 ? 0.736 2.059 -0.870 1.00 98.62 85 ILE A CA 1
ATOM 669 C C . ILE A 1 85 ? 1.087 2.733 0.461 1.00 98.62 85 ILE A C 1
ATOM 671 O O . ILE A 1 85 ? 0.522 2.377 1.492 1.00 98.62 85 ILE A O 1
ATOM 675 N N . LEU A 1 86 ? 1.940 3.765 0.464 1.00 98.44 86 LEU A N 1
ATOM 676 C CA . LEU A 1 86 ? 2.325 4.457 1.703 1.00 98.44 86 LEU A CA 1
ATOM 677 C C . LEU A 1 86 ? 1.126 5.105 2.414 1.00 98.44 86 LEU A C 1
ATOM 679 O O . LEU A 1 86 ? 1.040 5.091 3.645 1.00 98.44 86 LEU A O 1
ATOM 683 N N . LYS A 1 87 ? 0.174 5.645 1.646 1.00 98.62 87 LYS A N 1
ATOM 684 C CA . LYS A 1 87 ? -1.091 6.179 2.164 1.00 98.62 87 LYS A CA 1
ATOM 685 C C . LYS A 1 87 ? -1.938 5.087 2.827 1.00 98.62 87 LYS A C 1
ATOM 687 O O . LYS A 1 87 ? -2.523 5.346 3.876 1.00 98.62 87 LYS A O 1
ATOM 692 N N . ARG A 1 88 ? -1.981 3.879 2.259 1.00 98.38 88 ARG A N 1
ATOM 693 C CA . ARG A 1 88 ? -2.698 2.726 2.815 1.00 98.38 88 ARG A CA 1
ATOM 694 C C . ARG A 1 88 ? -2.030 2.181 4.075 1.00 98.38 88 ARG A C 1
ATOM 696 O O . ARG A 1 88 ? -2.722 2.004 5.070 1.00 98.38 88 ARG A O 1
ATOM 703 N N . GLU A 1 89 ? -0.708 2.005 4.079 1.00 98.25 89 GLU A N 1
ATOM 704 C CA . GLU A 1 89 ? 0.040 1.580 5.274 1.00 98.25 89 GLU A CA 1
ATOM 705 C C . GLU A 1 89 ? -0.174 2.552 6.446 1.00 98.25 89 GLU A C 1
ATOM 707 O O . GLU A 1 89 ? -0.409 2.123 7.575 1.00 98.25 89 GLU A O 1
ATOM 712 N N . LYS A 1 90 ? -0.193 3.869 6.181 1.00 97.56 90 LYS A N 1
ATOM 713 C CA . LYS A 1 90 ? -0.536 4.864 7.208 1.00 97.56 90 LYS A CA 1
ATOM 714 C C . LYS A 1 90 ? -1.961 4.676 7.743 1.00 97.56 90 LYS A C 1
ATOM 716 O O . LYS A 1 90 ? -2.167 4.757 8.949 1.00 97.56 90 LYS A O 1
ATOM 721 N N . LEU A 1 91 ? -2.942 4.435 6.872 1.00 97.62 91 LEU A N 1
ATOM 722 C CA . LEU A 1 91 ? -4.335 4.213 7.278 1.00 97.62 91 LEU A CA 1
ATOM 723 C C . LEU A 1 91 ? -4.532 2.903 8.053 1.00 97.62 91 LEU A C 1
ATOM 725 O O . LEU A 1 91 ? -5.388 2.847 8.934 1.00 97.62 91 LEU A O 1
ATOM 729 N N . LEU A 1 92 ? -3.738 1.875 7.748 1.00 97.06 92 LEU A N 1
ATOM 730 C CA . LEU A 1 92 ? -3.714 0.616 8.487 1.00 97.06 92 LEU A CA 1
ATOM 731 C C . LEU A 1 92 ? -3.148 0.826 9.900 1.00 97.06 92 LEU A C 1
ATOM 733 O O . LEU A 1 92 ? -3.741 0.349 10.859 1.00 97.06 92 LEU A O 1
ATOM 737 N N . HIS A 1 93 ? -2.090 1.628 10.051 1.00 95.50 93 HIS A N 1
ATOM 738 C CA . HIS A 1 93 ? -1.554 2.012 11.363 1.00 95.50 93 HIS A CA 1
ATOM 739 C C . HIS A 1 93 ? -2.501 2.950 12.152 1.00 95.50 93 HIS A C 1
ATOM 741 O O . HIS A 1 93 ? -2.688 2.771 13.354 1.00 95.50 93 HIS A O 1
ATOM 747 N N . GLU A 1 94 ? -3.186 3.900 11.490 1.00 95.44 94 GLU A N 1
ATOM 748 C CA . GLU A 1 94 ? -4.275 4.693 12.107 1.00 95.44 94 GLU A CA 1
ATOM 749 C C . GLU A 1 94 ? -5.406 3.789 12.648 1.00 95.44 94 GLU A C 1
ATOM 751 O O . GLU A 1 94 ? -6.025 4.113 13.664 1.00 95.44 94 GLU A O 1
ATOM 756 N N . LEU A 1 95 ? -5.680 2.661 11.980 1.00 95.62 95 LEU A N 1
ATOM 757 C CA . LEU A 1 95 ? -6.669 1.668 12.402 1.00 95.62 95 LEU A CA 1
ATOM 758 C C . LEU A 1 95 ? -6.157 0.758 13.529 1.00 95.62 95 LEU A C 1
ATOM 760 O O . LEU A 1 95 ? -6.894 0.518 14.479 1.00 95.62 95 LEU A O 1
ATOM 764 N N . GLU A 1 96 ? -4.921 0.274 13.443 1.00 93.81 96 GLU A N 1
ATOM 765 C CA . GLU A 1 96 ? -4.261 -0.555 14.459 1.00 93.81 96 GLU A CA 1
ATOM 766 C C . GLU A 1 96 ? -4.2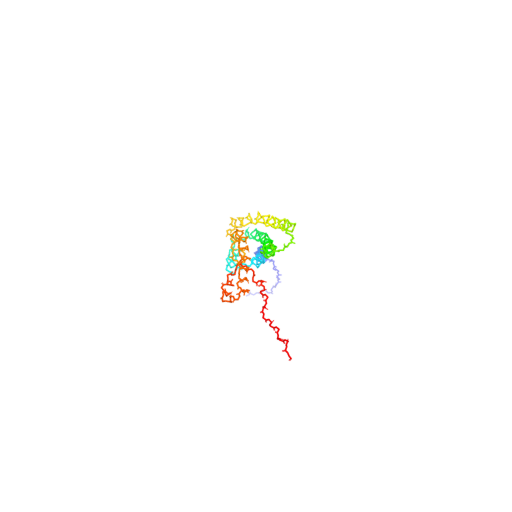69 0.134 15.830 1.00 93.81 96 GLU A C 1
ATOM 768 O O . GLU A 1 96 ? -4.766 -0.431 16.806 1.00 93.81 96 GLU A O 1
ATOM 773 N N . LEU A 1 97 ? -3.787 1.382 15.887 1.00 92.56 97 LEU A N 1
ATOM 774 C CA . LEU A 1 97 ? -3.768 2.194 17.106 1.00 92.56 97 LEU A CA 1
ATOM 775 C C . LEU A 1 97 ? -5.178 2.356 17.688 1.00 92.56 97 LEU A C 1
ATOM 777 O O . LEU A 1 97 ? -5.385 2.168 18.886 1.00 92.56 97 LEU A O 1
ATOM 781 N N . PHE A 1 98 ? -6.163 2.630 16.826 1.00 92.62 98 PHE A N 1
ATOM 782 C CA . PHE A 1 98 ? -7.563 2.728 17.227 1.00 92.62 98 PHE A CA 1
ATOM 783 C C . PHE A 1 98 ? -8.108 1.400 17.777 1.00 92.62 98 PHE A C 1
ATOM 785 O O . PHE A 1 98 ? -8.758 1.407 18.816 1.00 92.62 98 PHE A O 1
ATOM 792 N N . GLU A 1 99 ? -7.844 0.253 17.143 1.00 92.31 99 GLU A N 1
ATOM 793 C CA . GLU A 1 99 ? -8.336 -1.052 17.611 1.00 92.31 99 GLU A CA 1
ATOM 794 C C . GLU A 1 99 ? -7.606 -1.580 18.849 1.00 92.31 99 GLU A C 1
ATOM 796 O O . GLU A 1 99 ? -8.177 -2.381 19.602 1.00 92.31 99 GLU A O 1
ATOM 801 N N . ARG A 1 100 ? -6.377 -1.122 19.115 1.00 88.12 100 ARG A N 1
ATOM 802 C CA . ARG A 1 100 ? -5.646 -1.452 20.345 1.00 88.12 100 ARG A CA 1
ATOM 803 C C . ARG A 1 100 ? -6.408 -0.960 21.582 1.00 88.12 100 ARG A C 1
ATOM 805 O O . ARG A 1 100 ? -6.559 -1.732 22.531 1.00 88.12 100 ARG A O 1
ATOM 812 N N . GLU A 1 101 ? -7.005 0.232 21.508 1.00 83.06 101 GLU A N 1
ATOM 813 C CA . GLU A 1 101 ? -7.914 0.803 22.517 1.00 83.06 101 GLU A CA 1
ATOM 814 C C . GLU A 1 101 ? -9.372 0.318 22.356 1.00 83.06 101 GLU A C 1
ATOM 816 O O . GLU A 1 101 ? -9.984 -0.223 23.284 1.00 83.06 101 GLU A O 1
ATOM 821 N N . ALA A 1 102 ? -9.944 0.479 21.157 1.00 82.75 102 ALA A N 1
ATOM 822 C CA . ALA A 1 102 ? -11.364 0.266 20.863 1.00 82.75 102 ALA A CA 1
ATOM 823 C C . ALA A 1 102 ? -11.796 -1.211 20.847 1.00 82.75 102 ALA A C 1
ATOM 825 O O . ALA A 1 102 ? -12.997 -1.495 20.772 1.00 82.75 102 ALA A O 1
ATOM 826 N N . SER A 1 103 ? -10.859 -2.148 21.003 1.00 76.00 103 SER A N 1
ATOM 827 C CA . SER A 1 103 ? -11.138 -3.575 21.195 1.00 76.00 103 SER A CA 1
ATOM 828 C C . SER A 1 103 ? -10.500 -4.176 22.466 1.00 76.00 103 SER A C 1
ATOM 830 O O . SER A 1 103 ? -10.432 -5.395 22.577 1.00 76.00 103 SER A O 1
ATOM 832 N N . ASP A 1 104 ? -10.078 -3.368 23.455 1.00 73.25 104 ASP A N 1
ATOM 833 C CA . ASP A 1 104 ? -9.698 -3.883 24.790 1.00 73.25 104 ASP A CA 1
ATOM 834 C C . ASP A 1 104 ? -10.929 -4.440 25.553 1.00 73.25 104 ASP A C 1
ATOM 836 O O . ASP A 1 104 ? -11.860 -3.673 25.837 1.00 73.25 104 ASP A O 1
ATOM 840 N N . PRO A 1 105 ? -10.947 -5.735 25.945 1.00 70.94 105 PRO A N 1
ATOM 841 C CA . PRO A 1 105 ? -12.021 -6.320 26.751 1.00 70.94 105 PRO A CA 1
ATOM 842 C C . PRO A 1 105 ? -12.255 -5.624 28.099 1.00 70.94 105 PRO A C 1
ATOM 844 O O . PRO A 1 105 ? -13.395 -5.587 28.567 1.00 70.94 105 PRO A O 1
ATOM 847 N N . LYS A 1 106 ? -11.226 -5.023 28.720 1.00 71.81 106 LYS A N 1
ATOM 848 C CA . LYS A 1 106 ? -11.354 -4.325 30.017 1.00 71.81 106 LYS A CA 1
ATOM 849 C C . LYS A 1 106 ? -12.343 -3.156 29.950 1.00 71.81 106 LYS A C 1
ATOM 851 O O . LYS A 1 106 ? -12.999 -2.847 30.945 1.00 71.81 106 LYS A O 1
ATOM 856 N N . ARG A 1 107 ? -12.524 -2.549 28.768 1.00 68.88 107 ARG A N 1
ATOM 857 C CA . ARG A 1 107 ? -13.479 -1.451 28.535 1.00 68.88 107 ARG A CA 1
ATOM 858 C C . ARG A 1 107 ? -14.940 -1.874 28.745 1.00 68.88 107 ARG A C 1
ATOM 860 O O . ARG A 1 107 ? -15.774 -1.028 29.054 1.00 68.88 107 ARG A O 1
ATOM 867 N N . LEU A 1 108 ? -15.259 -3.171 28.649 1.00 68.75 108 LEU A N 1
ATOM 868 C CA . LEU A 1 108 ? -16.606 -3.696 28.918 1.00 68.75 108 LEU A CA 1
ATOM 869 C C . LEU A 1 108 ? -17.010 -3.589 30.399 1.00 68.75 108 LEU A C 1
ATOM 871 O O . LEU A 1 108 ? -18.201 -3.570 30.700 1.00 68.75 108 LEU A O 1
ATOM 875 N N . LEU A 1 109 ? -16.039 -3.475 31.311 1.00 69.31 109 LEU A N 1
ATOM 876 C CA . LEU A 1 109 ? -16.272 -3.317 32.751 1.00 69.31 109 LEU A CA 1
ATOM 877 C C . LEU A 1 109 ? -16.539 -1.852 33.157 1.00 69.31 109 LEU A C 1
ATOM 879 O O . LEU A 1 109 ? -16.949 -1.588 34.287 1.00 69.31 109 LEU A O 1
ATOM 883 N N . GLN A 1 110 ? -16.331 -0.886 32.253 1.00 65.75 110 GLN A N 1
ATOM 884 C CA . GLN A 1 110 ? -16.496 0.542 32.537 1.00 65.75 110 GLN A CA 1
ATOM 885 C C . GLN A 1 110 ? -17.928 1.028 32.244 1.00 65.75 110 GLN A C 1
ATOM 887 O O . GLN A 1 110 ? -18.446 0.925 31.127 1.00 65.75 110 GLN A O 1
ATOM 892 N N . LYS A 1 111 ? -18.581 1.621 33.252 1.00 54.97 111 LYS A N 1
ATOM 893 C CA . LYS A 1 111 ? -19.947 2.163 33.143 1.00 54.97 111 LYS A CA 1
ATOM 894 C C . LYS A 1 111 ? -19.974 3.488 32.360 1.00 54.97 111 LYS A C 1
ATOM 896 O O . LYS A 1 111 ? -19.867 4.559 32.942 1.00 54.97 111 LYS A O 1
ATOM 901 N N . GLY A 1 112 ? -20.167 3.410 31.041 1.00 61.31 112 GLY A N 1
ATOM 902 C CA . GLY A 1 112 ? -20.342 4.585 30.159 1.00 61.31 112 GLY A CA 1
ATOM 903 C C . GLY A 1 112 ? -20.673 4.244 28.696 1.00 61.31 112 GLY A C 1
ATOM 904 O O . GLY A 1 112 ? -20.297 4.963 27.774 1.00 61.31 112 GLY A O 1
ATOM 905 N N . SER A 1 113 ? -21.290 3.081 28.467 1.00 67.56 113 SER A N 1
ATOM 906 C CA . SER A 1 113 ? -21.014 2.256 27.279 1.00 67.56 113 SER A CA 1
ATOM 907 C C . SER A 1 113 ? -21.575 2.765 25.935 1.00 67.56 113 SER A C 1
ATOM 909 O O . SER A 1 113 ? -20.861 2.757 24.932 1.00 67.56 113 SER A O 1
ATOM 911 N N . SER A 1 114 ? -22.846 3.178 25.863 1.00 73.44 114 SER A N 1
ATOM 912 C CA . SER A 1 114 ? -23.585 3.263 24.585 1.00 73.44 114 SER A CA 1
ATOM 913 C C . SER A 1 114 ? -23.113 4.376 23.641 1.00 73.44 114 SER A C 1
ATOM 915 O O . SER A 1 114 ? -22.803 4.111 22.478 1.00 73.44 114 SER A O 1
ATOM 917 N N . VAL A 1 115 ? -23.025 5.619 24.124 1.00 79.50 115 VAL A N 1
ATOM 918 C CA . VAL A 1 115 ? -22.657 6.785 23.297 1.00 79.50 115 VAL A CA 1
ATOM 919 C C . VAL A 1 115 ? -21.215 6.681 22.797 1.00 79.50 115 VAL A C 1
ATOM 921 O O . VAL A 1 115 ? -20.937 7.025 21.647 1.00 79.50 115 VAL A O 1
ATOM 924 N N . ASN A 1 116 ? -20.302 6.162 23.621 1.00 79.88 116 ASN A N 1
ATOM 925 C CA . ASN A 1 116 ? -18.908 5.978 23.225 1.00 79.88 116 ASN A CA 1
ATOM 926 C C . ASN A 1 116 ? -18.762 4.843 22.202 1.00 79.88 116 ASN A C 1
ATOM 928 O O . ASN A 1 116 ? -18.163 5.075 21.156 1.00 79.88 116 ASN A O 1
ATOM 932 N N . ARG A 1 117 ? -19.440 3.698 22.377 1.00 81.56 117 ARG A N 1
ATOM 933 C CA . ARG A 1 117 ? -19.492 2.636 21.350 1.00 81.56 117 ARG A CA 1
ATOM 934 C C . ARG A 1 117 ? -20.086 3.108 20.019 1.00 81.56 117 ARG A C 1
ATOM 936 O O . ARG A 1 117 ? -19.633 2.679 18.961 1.00 81.56 117 ARG A O 1
ATOM 943 N N . LEU A 1 118 ? -21.049 4.035 20.037 1.00 86.69 118 LEU A N 1
ATOM 944 C CA . LEU A 1 118 ? -21.580 4.645 18.812 1.00 86.69 118 LEU A CA 1
ATOM 945 C C . LEU A 1 118 ? -20.568 5.589 18.130 1.00 86.69 118 LEU A C 1
ATOM 947 O O . LEU A 1 118 ? -20.530 5.650 16.899 1.00 86.69 118 LEU A O 1
ATOM 951 N N . LYS A 1 119 ? -19.733 6.306 18.897 1.00 87.94 119 LYS A N 1
ATOM 952 C CA . LYS A 1 119 ? -18.604 7.090 18.356 1.00 87.94 119 LYS A CA 1
ATOM 953 C C . LYS A 1 119 ? -17.531 6.168 17.765 1.00 87.94 119 LYS A C 1
ATOM 955 O O . LYS A 1 119 ? -17.157 6.361 16.611 1.00 87.94 119 LYS A O 1
ATOM 960 N N . GLU A 1 120 ? -17.116 5.139 18.507 1.00 90.25 120 GLU A N 1
ATOM 961 C CA . GLU A 1 120 ? -16.164 4.104 18.074 1.00 90.25 120 GLU A CA 1
ATOM 962 C C . GLU A 1 120 ? -16.610 3.456 16.753 1.00 90.25 120 GLU A C 1
ATOM 964 O O . GLU A 1 120 ? -15.860 3.450 15.780 1.00 90.25 120 GLU A O 1
ATOM 969 N N . ALA A 1 121 ? -17.859 2.984 16.664 1.00 90.69 121 ALA A N 1
ATOM 970 C CA . ALA A 1 121 ? -18.395 2.365 15.451 1.00 90.69 121 ALA A CA 1
ATOM 971 C C . ALA A 1 121 ? -18.392 3.324 14.244 1.00 90.69 121 ALA A C 1
ATOM 973 O O . ALA A 1 121 ? -18.026 2.930 13.131 1.00 90.69 121 ALA A O 1
ATOM 974 N N . LYS A 1 122 ? -18.738 4.604 14.455 1.00 93.50 122 LYS A N 1
ATOM 975 C CA . LYS A 1 122 ? -18.657 5.644 13.414 1.00 93.50 122 LYS A CA 1
ATOM 976 C C . LYS A 1 122 ? -17.209 5.951 13.005 1.00 93.50 122 LYS A C 1
ATOM 978 O O . LYS A 1 122 ? -16.976 6.253 11.837 1.00 93.50 122 LYS A O 1
ATOM 983 N N . GLN A 1 123 ? -16.241 5.864 13.918 1.00 93.69 123 GLN A N 1
ATOM 984 C CA . GLN A 1 123 ? -14.815 6.056 13.628 1.00 93.69 123 GLN A CA 1
ATOM 985 C C . GLN A 1 123 ? -14.224 4.868 12.855 1.00 93.69 123 GLN A C 1
ATOM 987 O O . GLN A 1 123 ? -13.632 5.081 11.797 1.00 93.69 123 GLN A O 1
ATOM 992 N N . ARG A 1 124 ? -14.497 3.632 13.292 1.00 94.88 124 ARG A N 1
ATOM 993 C CA . ARG A 1 124 ? -14.172 2.389 12.571 1.00 94.88 124 ARG A CA 1
ATOM 994 C C . ARG A 1 124 ? -14.696 2.418 11.135 1.00 94.88 124 ARG A C 1
ATOM 996 O O . ARG A 1 124 ? -13.932 2.239 10.195 1.00 94.88 124 ARG A O 1
ATOM 1003 N N . SER A 1 125 ? -15.975 2.759 10.955 1.00 96.00 125 SER A N 1
ATOM 1004 C CA . SER A 1 125 ? -16.604 2.858 9.628 1.00 96.00 125 SER A CA 1
ATOM 1005 C C . SER A 1 125 ? -15.940 3.911 8.729 1.00 96.00 125 SER A C 1
ATOM 1007 O O . SER A 1 125 ? -15.801 3.698 7.526 1.00 96.00 125 SER A O 1
ATOM 1009 N N . LYS A 1 126 ? -15.485 5.041 9.296 1.00 97.19 126 LYS A N 1
ATOM 1010 C CA . LYS A 1 126 ? -14.709 6.050 8.554 1.00 97.19 126 LYS A CA 1
ATOM 1011 C C . LYS A 1 126 ? -13.338 5.517 8.137 1.00 97.19 126 LYS A C 1
ATOM 1013 O O . LYS A 1 126 ? -12.953 5.731 6.994 1.00 97.19 126 LYS A O 1
ATOM 1018 N N . LEU A 1 127 ? -12.615 4.832 9.026 1.00 96.44 127 LEU A N 1
ATOM 1019 C CA . LEU A 1 127 ? -11.301 4.246 8.729 1.00 96.44 127 LEU A CA 1
ATOM 1020 C C . LEU A 1 127 ? -11.401 3.139 7.671 1.00 96.44 127 LEU A C 1
ATOM 1022 O O . LEU A 1 127 ? -10.673 3.183 6.684 1.00 96.44 127 LEU A O 1
ATOM 1026 N N . TYR A 1 128 ? -12.366 2.225 7.800 1.00 96.50 128 TYR A N 1
ATOM 1027 C CA . TYR A 1 128 ? -12.630 1.190 6.794 1.00 96.50 128 TYR A CA 1
ATOM 1028 C C . TYR A 1 128 ? -12.991 1.795 5.432 1.00 96.50 128 TYR A C 1
ATOM 1030 O O . TYR A 1 128 ? -12.461 1.352 4.418 1.00 96.50 128 TYR A O 1
ATOM 1038 N N . LYS A 1 129 ? -13.811 2.858 5.387 1.00 98.00 129 LYS A N 1
ATOM 1039 C CA . LYS A 1 129 ? -14.109 3.550 4.123 1.00 98.00 129 LYS A CA 1
ATOM 1040 C C . LYS A 1 129 ? -12.890 4.282 3.546 1.00 98.00 129 LYS A C 1
ATOM 1042 O O . LYS A 1 129 ? -12.707 4.261 2.336 1.00 98.00 129 LYS A O 1
ATOM 1047 N N . LYS A 1 130 ? -12.029 4.895 4.374 1.00 98.25 130 LYS A N 1
ATOM 1048 C CA . LYS A 1 130 ? -10.753 5.469 3.900 1.00 98.25 130 LYS A CA 1
ATOM 1049 C C . LYS A 1 130 ? -9.849 4.390 3.284 1.00 98.25 130 LYS A C 1
ATOM 1051 O O . LYS A 1 130 ? -9.238 4.663 2.258 1.00 98.25 130 LYS A O 1
ATOM 1056 N N . LEU A 1 131 ? -9.758 3.213 3.914 1.00 97.50 131 LEU A N 1
ATOM 1057 C CA . LEU A 1 131 ? -8.980 2.074 3.417 1.00 97.50 131 LEU A CA 1
ATOM 1058 C C . LEU A 1 131 ? -9.549 1.560 2.094 1.00 97.50 131 LEU A C 1
ATOM 1060 O O . LEU A 1 131 ? -8.815 1.553 1.117 1.00 97.50 131 LEU A O 1
ATOM 1064 N N . GLN A 1 132 ? -10.848 1.248 2.022 1.00 97.69 132 GLN A N 1
ATOM 1065 C CA . GLN A 1 132 ? -11.480 0.755 0.792 1.00 97.69 132 GLN A CA 1
ATOM 1066 C C . GLN A 1 132 ? -11.289 1.732 -0.380 1.00 97.69 132 GLN A C 1
ATOM 1068 O O . GLN A 1 132 ? -10.796 1.337 -1.427 1.00 97.69 132 GLN A O 1
ATOM 1073 N N . ASN A 1 133 ? -11.532 3.031 -0.162 1.00 98.19 133 ASN A N 1
ATOM 1074 C CA . ASN A 1 133 ? -11.300 4.081 -1.163 1.00 98.19 133 ASN A CA 1
ATOM 1075 C C . ASN A 1 133 ? -9.842 4.158 -1.681 1.00 98.19 133 ASN A C 1
ATOM 1077 O O . ASN A 1 133 ? -9.586 4.844 -2.669 1.00 98.19 133 ASN A O 1
ATOM 1081 N N . VAL A 1 134 ? -8.872 3.560 -0.980 1.00 98.38 134 VAL A N 1
ATOM 1082 C CA . VAL A 1 134 ? -7.469 3.451 -1.410 1.00 98.38 134 VAL A CA 1
ATOM 1083 C C . VAL A 1 134 ? -7.181 2.057 -1.981 1.00 98.38 134 VAL A C 1
ATOM 1085 O O . VAL A 1 134 ? -6.494 1.977 -2.996 1.00 98.38 134 VAL A O 1
ATOM 1088 N N . ASP A 1 135 ? -7.755 0.992 -1.411 1.00 98.19 135 ASP A N 1
ATOM 1089 C CA . ASP A 1 135 ? -7.734 -0.372 -1.958 1.00 98.19 135 ASP A CA 1
ATOM 1090 C C . ASP A 1 135 ? -8.224 -0.362 -3.427 1.00 98.19 135 ASP A C 1
ATOM 1092 O O . ASP A 1 135 ? -7.518 -0.829 -4.323 1.00 98.19 135 ASP A O 1
ATOM 1096 N N . ASP A 1 136 ? -9.363 0.296 -3.685 1.00 98.19 136 ASP A N 1
ATOM 1097 C CA . ASP A 1 136 ? -9.999 0.476 -5.002 1.00 98.19 136 ASP A CA 1
ATOM 1098 C C . ASP A 1 136 ? -9.104 1.199 -6.034 1.00 98.19 136 ASP A C 1
ATOM 1100 O O . ASP A 1 136 ? -9.301 1.063 -7.242 1.00 98.19 136 ASP A O 1
ATOM 1104 N N . ILE A 1 137 ? -8.114 1.976 -5.575 1.00 98.44 137 ILE A N 1
ATOM 1105 C CA . ILE A 1 137 ? -7.145 2.685 -6.428 1.00 98.44 137 ILE A CA 1
ATOM 1106 C C . ILE A 1 137 ? -5.874 1.849 -6.626 1.00 98.44 137 ILE A C 1
ATOM 1108 O O . ILE A 1 137 ? -5.292 1.868 -7.711 1.00 98.44 137 ILE A O 1
ATOM 1112 N N . ILE A 1 138 ? -5.431 1.113 -5.604 1.00 98.50 138 ILE A N 1
ATOM 1113 C CA . ILE A 1 138 ? -4.204 0.311 -5.672 1.00 98.50 138 ILE A CA 1
ATOM 1114 C C . ILE A 1 138 ? -4.391 -0.913 -6.573 1.00 98.50 138 ILE A C 1
ATOM 1116 O O . ILE A 1 138 ? -3.533 -1.144 -7.424 1.00 98.50 138 ILE A O 1
ATOM 1120 N N . TYR A 1 139 ? -5.497 -1.657 -6.455 1.00 98.06 139 TYR A N 1
ATOM 1121 C CA . TYR A 1 139 ? -5.741 -2.855 -7.274 1.00 98.06 139 TYR A CA 1
ATOM 1122 C C . TYR A 1 139 ? -5.551 -2.629 -8.791 1.00 98.06 139 TYR A C 1
ATOM 1124 O O . TYR A 1 139 ? -4.739 -3.338 -9.394 1.00 98.06 139 TYR A O 1
ATOM 1132 N N . PRO A 1 140 ? -6.205 -1.639 -9.439 1.00 98.12 140 PRO A N 1
ATOM 1133 C CA . PRO A 1 140 ? -6.009 -1.400 -10.868 1.00 98.12 140 PRO A CA 1
ATOM 1134 C C . PRO A 1 140 ? -4.610 -0.867 -11.214 1.00 98.12 140 PRO A C 1
ATOM 1136 O O . PRO A 1 140 ? -4.162 -1.076 -12.338 1.00 98.12 140 PRO A O 1
ATOM 1139 N N . LEU A 1 141 ? -3.896 -0.211 -10.288 1.00 98.19 141 LEU A N 1
ATOM 1140 C CA . LEU A 1 141 ? -2.505 0.211 -10.509 1.00 98.19 141 LEU A CA 1
ATOM 1141 C C . LEU A 1 141 ? -1.536 -0.979 -10.469 1.00 98.19 141 LEU A C 1
ATOM 1143 O O . LEU A 1 141 ? -0.676 -1.080 -11.342 1.00 98.19 141 LEU A O 1
ATOM 1147 N N . LEU A 1 142 ? -1.699 -1.897 -9.511 1.00 98.19 142 LEU A N 1
ATOM 1148 C CA . LEU A 1 142 ? -0.897 -3.120 -9.416 1.00 98.19 142 LEU A CA 1
ATOM 1149 C C . LEU A 1 142 ? -1.105 -4.011 -10.639 1.00 98.19 142 LEU A C 1
ATOM 1151 O O . LEU A 1 142 ? -0.131 -4.352 -11.306 1.00 98.19 142 LEU A O 1
ATOM 1155 N N . HIS A 1 143 ? -2.359 -4.284 -11.006 1.00 97.56 143 HIS A N 1
ATOM 1156 C CA . HIS A 1 143 ? -2.656 -5.077 -12.198 1.00 97.56 143 HIS A CA 1
ATOM 1157 C C . HIS A 1 143 ? -2.188 -4.389 -13.496 1.00 97.56 143 HIS A C 1
ATOM 1159 O O . HIS A 1 143 ? -1.799 -5.057 -14.451 1.00 97.56 143 HIS A O 1
ATOM 1165 N N . ASN A 1 144 ? -2.155 -3.050 -13.554 1.00 97.00 144 ASN A N 1
ATOM 1166 C CA . ASN A 1 144 ? -1.553 -2.343 -14.689 1.00 97.00 144 ASN A CA 1
ATOM 1167 C C . ASN A 1 144 ? -0.037 -2.582 -14.774 1.00 97.00 144 ASN A C 1
ATOM 1169 O O . ASN A 1 144 ? 0.474 -2.808 -15.869 1.00 97.00 144 ASN A O 1
ATOM 1173 N N . ILE A 1 145 ? 0.668 -2.560 -13.640 1.00 96.25 145 ILE A N 1
ATOM 1174 C CA . ILE A 1 145 ? 2.120 -2.769 -13.580 1.00 96.25 145 ILE A CA 1
ATOM 1175 C C . ILE A 1 145 ? 2.480 -4.222 -13.917 1.00 96.25 145 ILE A C 1
ATOM 1177 O O . ILE A 1 145 ? 3.320 -4.456 -14.788 1.00 96.25 145 ILE A O 1
ATOM 1181 N N . GLU A 1 146 ? 1.768 -5.180 -13.327 1.00 96.38 146 GLU A N 1
ATOM 1182 C CA . GLU A 1 146 ? 1.847 -6.606 -13.651 1.00 96.38 146 GLU A CA 1
ATOM 1183 C C . GLU A 1 146 ? 1.609 -6.843 -15.152 1.00 96.38 146 GLU A C 1
ATOM 1185 O O . GLU A 1 146 ? 2.481 -7.350 -15.857 1.00 96.38 146 GLU A O 1
ATOM 1190 N N . LYS A 1 147 ? 0.460 -6.410 -15.684 1.00 95.94 147 LYS A N 1
ATOM 1191 C CA . LYS A 1 147 ? 0.064 -6.699 -17.068 1.00 95.94 147 LYS A CA 1
ATOM 1192 C C . LYS A 1 147 ? 0.907 -5.974 -18.115 1.00 95.94 147 LYS A C 1
ATOM 1194 O O . LYS A 1 147 ? 1.142 -6.524 -19.188 1.00 95.94 147 LYS A O 1
ATOM 1199 N N . ARG A 1 148 ? 1.324 -4.727 -17.861 1.00 93.25 148 ARG A N 1
ATOM 1200 C CA . ARG A 1 148 ? 2.092 -3.939 -18.843 1.00 93.25 148 ARG A CA 1
ATOM 1201 C C . ARG A 1 148 ? 3.584 -4.201 -18.752 1.00 93.25 148 ARG A C 1
ATOM 1203 O O . ARG A 1 148 ? 4.230 -4.225 -19.799 1.00 93.25 148 ARG A O 1
ATOM 1210 N N . PHE A 1 149 ? 4.142 -4.323 -17.553 1.00 92.38 149 PHE A N 1
ATOM 1211 C CA . PHE A 1 149 ? 5.590 -4.394 -17.359 1.00 92.38 149 PHE A CA 1
ATOM 1212 C C . PHE A 1 149 ? 6.074 -5.765 -16.886 1.00 92.38 149 PHE A C 1
ATOM 1214 O O . PHE A 1 149 ? 7.276 -6.007 -16.945 1.00 92.38 149 PHE A O 1
ATOM 1221 N N . THR A 1 150 ? 5.183 -6.671 -16.470 1.00 93.06 150 THR A N 1
ATOM 1222 C CA . THR A 1 150 ? 5.537 -7.982 -15.892 1.00 93.06 150 THR A CA 1
ATOM 1223 C C . THR A 1 150 ? 6.392 -7.810 -14.633 1.00 93.06 150 THR A C 1
ATOM 1225 O O . THR A 1 150 ? 7.440 -8.432 -14.470 1.00 93.06 150 THR A O 1
ATOM 1228 N N . ASP A 1 151 ? 5.973 -6.869 -13.787 1.00 94.00 151 ASP A N 1
ATOM 1229 C CA . ASP A 1 151 ? 6.563 -6.529 -12.491 1.00 94.00 151 ASP A CA 1
ATOM 1230 C C . ASP A 1 151 ? 5.573 -6.886 -11.375 1.00 94.00 151 ASP A C 1
ATOM 1232 O O . ASP A 1 151 ? 4.403 -6.509 -11.448 1.00 94.00 151 ASP A O 1
ATOM 1236 N N . VAL A 1 152 ? 6.048 -7.539 -10.312 1.00 95.69 152 VAL A N 1
ATOM 1237 C CA . VAL A 1 152 ? 5.302 -7.674 -9.053 1.00 95.69 152 VAL A CA 1
ATOM 1238 C C . VAL A 1 152 ? 5.789 -6.584 -8.103 1.00 95.69 152 VAL A C 1
ATOM 1240 O O . VAL A 1 152 ? 6.979 -6.503 -7.803 1.00 95.69 152 VAL A O 1
ATOM 1243 N N . VAL A 1 153 ? 4.878 -5.734 -7.628 1.00 97.25 153 VAL A N 1
ATOM 1244 C CA . VAL A 1 153 ? 5.200 -4.700 -6.635 1.00 97.25 153 VAL A CA 1
ATOM 1245 C C . VAL A 1 153 ? 5.008 -5.284 -5.240 1.00 97.25 153 VAL A C 1
ATOM 1247 O O . VAL A 1 153 ? 3.911 -5.723 -4.887 1.00 97.25 153 VAL A O 1
ATOM 1250 N N . SER A 1 154 ? 6.067 -5.265 -4.438 1.00 97.25 154 SER A N 1
ATOM 1251 C CA . SER A 1 154 ? 6.046 -5.682 -3.038 1.00 97.25 154 SER A CA 1
ATOM 1252 C C . SER A 1 154 ? 6.160 -4.487 -2.085 1.00 97.25 154 SER A C 1
ATOM 1254 O O . SER A 1 154 ? 6.494 -3.364 -2.478 1.00 97.25 154 SER A O 1
ATOM 1256 N N . PHE A 1 155 ? 5.885 -4.737 -0.808 1.00 97.44 155 PHE A N 1
ATOM 1257 C CA . PHE A 1 155 ? 6.244 -3.852 0.296 1.00 97.44 155 PHE A CA 1
ATOM 1258 C C . PHE A 1 155 ? 6.918 -4.689 1.381 1.00 97.44 155 PHE A C 1
ATOM 1260 O O . PHE A 1 155 ? 6.352 -5.693 1.817 1.00 97.44 155 PHE A O 1
ATOM 1267 N N . LYS A 1 156 ? 8.132 -4.305 1.798 1.00 95.06 156 LYS A N 1
ATOM 1268 C CA . LYS A 1 156 ? 8.974 -5.089 2.725 1.00 95.06 156 LYS A CA 1
ATOM 1269 C C . LYS A 1 156 ? 9.166 -6.559 2.289 1.00 95.06 156 LYS A C 1
ATOM 1271 O O . LYS A 1 156 ? 9.212 -7.452 3.127 1.00 95.06 156 LYS A O 1
ATOM 1276 N N . GLY A 1 157 ? 9.231 -6.818 0.979 1.00 92.75 157 GLY A N 1
ATOM 1277 C CA . GLY A 1 157 ? 9.402 -8.162 0.408 1.00 92.75 157 GLY A CA 1
ATOM 1278 C C . GLY A 1 157 ? 8.135 -9.028 0.308 1.00 92.75 157 GLY A C 1
ATOM 1279 O O . GLY A 1 157 ? 8.217 -10.128 -0.228 1.00 92.75 157 GLY A O 1
ATOM 1280 N N . ARG A 1 158 ? 6.958 -8.562 0.760 1.00 94.56 158 ARG A N 1
ATOM 1281 C CA . ARG A 1 158 ? 5.671 -9.253 0.531 1.00 94.56 158 ARG A CA 1
ATOM 1282 C C . ARG A 1 158 ? 4.948 -8.657 -0.687 1.00 94.56 158 ARG A C 1
ATOM 1284 O O . ARG A 1 158 ? 4.793 -7.431 -0.711 1.00 94.56 158 ARG A O 1
ATOM 1291 N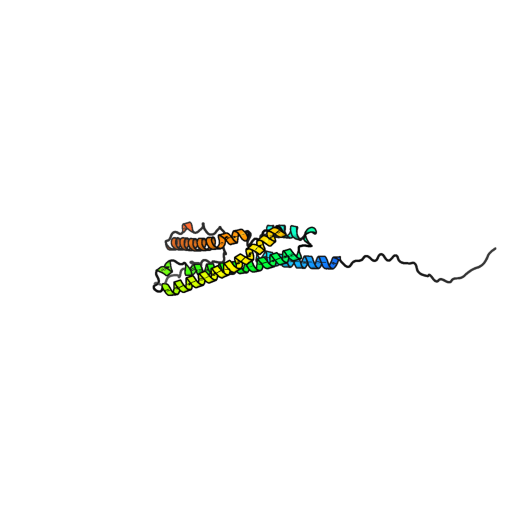 N . PRO A 1 159 ? 4.482 -9.453 -1.672 1.00 96.56 159 PRO A N 1
ATOM 1292 C CA . PRO A 1 159 ? 3.678 -8.953 -2.790 1.00 96.56 159 PRO A CA 1
ATOM 1293 C C . PRO A 1 159 ? 2.459 -8.168 -2.297 1.00 96.56 159 PRO A C 1
ATOM 1295 O O . PRO A 1 159 ? 1.782 -8.579 -1.351 1.00 96.56 159 PRO A O 1
ATOM 1298 N N . TYR A 1 160 ? 2.190 -7.003 -2.895 1.00 97.75 160 TYR A N 1
ATOM 1299 C CA . TYR A 1 160 ? 1.233 -6.079 -2.286 1.00 97.75 160 TYR A CA 1
ATOM 1300 C C . TYR A 1 160 ? -0.234 -6.485 -2.485 1.00 97.75 160 TYR A C 1
ATOM 1302 O O . TYR A 1 160 ? -1.047 -6.185 -1.617 1.00 97.75 160 TYR A O 1
ATOM 1310 N N . MET A 1 161 ? -0.577 -7.204 -3.562 1.00 95.62 161 MET A N 1
ATOM 1311 C CA . MET A 1 161 ? -1.931 -7.762 -3.732 1.00 95.62 161 MET A CA 1
ATOM 1312 C C . MET A 1 161 ? -2.261 -8.741 -2.599 1.00 95.62 161 MET A C 1
ATOM 1314 O O . MET A 1 161 ? -3.246 -8.540 -1.894 1.00 95.62 161 MET A O 1
ATOM 1318 N N . ASP A 1 162 ? -1.384 -9.712 -2.345 1.00 94.69 162 ASP A N 1
ATOM 1319 C CA . ASP A 1 162 ? -1.520 -10.679 -1.253 1.00 94.69 162 ASP A CA 1
ATOM 1320 C C . ASP A 1 162 ? -1.605 -9.954 0.099 1.00 94.69 162 ASP A C 1
ATOM 1322 O O . ASP A 1 162 ? -2.489 -10.214 0.913 1.00 94.69 162 ASP A O 1
ATOM 1326 N N . LYS A 1 163 ? -0.717 -8.977 0.340 1.00 95.62 163 LYS A N 1
ATOM 1327 C CA . LYS A 1 163 ? -0.730 -8.176 1.574 1.00 95.62 163 LYS A CA 1
ATOM 1328 C C . LYS A 1 163 ? -2.077 -7.467 1.787 1.00 95.62 163 LYS A C 1
ATOM 1330 O O . LYS A 1 163 ? -2.564 -7.407 2.917 1.00 95.62 163 LYS A O 1
ATOM 1335 N N . MET A 1 164 ? -2.701 -6.958 0.721 1.00 96.06 164 MET A N 1
ATOM 1336 C CA . MET A 1 164 ? -3.985 -6.256 0.805 1.00 96.06 164 MET A CA 1
ATOM 1337 C C . MET A 1 164 ? -5.149 -7.134 1.276 1.00 96.06 164 MET A C 1
ATOM 1339 O O . MET A 1 164 ? -6.049 -6.609 1.942 1.00 96.06 164 MET A O 1
ATOM 1343 N N . GLU A 1 165 ? -5.122 -8.430 0.956 1.00 93.75 165 GLU A N 1
ATOM 1344 C CA . GLU A 1 165 ? -6.134 -9.410 1.361 1.00 93.75 165 GLU A CA 1
ATOM 1345 C C . GLU A 1 165 ? -6.087 -9.667 2.878 1.00 93.75 165 GLU A C 1
ATOM 1347 O O . GLU A 1 165 ? -7.098 -9.501 3.569 1.00 93.75 165 GLU A O 1
ATOM 1352 N N . TYR A 1 166 ? -4.906 -9.984 3.421 1.00 93.38 166 TYR A N 1
ATOM 1353 C CA . TYR A 1 166 ? -4.774 -10.473 4.801 1.00 93.38 166 TYR A CA 1
ATOM 1354 C C . TYR A 1 166 ? -4.530 -9.389 5.862 1.00 93.38 166 TYR A C 1
ATOM 1356 O O . TYR A 1 166 ? -4.940 -9.589 7.005 1.00 93.38 166 TYR A O 1
ATOM 1364 N N . ASP A 1 167 ? -3.943 -8.233 5.514 1.00 94.06 167 ASP A N 1
ATOM 1365 C CA . ASP A 1 167 ? -3.538 -7.155 6.448 1.00 94.06 167 ASP A CA 1
ATOM 1366 C C . ASP A 1 167 ? -4.542 -6.877 7.581 1.00 94.06 167 ASP A C 1
ATOM 1368 O O . ASP A 1 167 ? -4.181 -6.773 8.752 1.00 94.06 167 ASP A O 1
ATOM 1372 N N . LYS A 1 168 ? -5.826 -6.727 7.225 1.00 92.44 168 LYS A N 1
ATOM 1373 C CA . LYS A 1 168 ? -6.900 -6.344 8.158 1.00 92.44 168 LYS A CA 1
ATOM 1374 C C . LYS A 1 168 ? -7.204 -7.462 9.166 1.00 92.44 168 LYS A C 1
ATOM 1376 O O . LYS A 1 168 ? -7.578 -7.170 10.300 1.00 92.44 168 LYS A O 1
ATOM 1381 N N . VAL A 1 169 ? -7.036 -8.722 8.763 1.00 92.56 169 VAL A N 1
ATOM 1382 C CA . VAL A 1 169 ? -7.258 -9.911 9.600 1.00 92.56 169 VAL A CA 1
ATOM 1383 C C . VAL A 1 169 ? -6.018 -10.213 10.439 1.00 92.56 169 VAL A C 1
ATOM 1385 O O . VAL A 1 169 ? -6.141 -10.429 11.643 1.00 92.56 169 VAL A O 1
ATOM 1388 N N . GLU A 1 170 ? -4.828 -10.138 9.838 1.00 92.62 170 GLU A N 1
ATOM 1389 C CA . GLU A 1 170 ? -3.541 -10.291 10.525 1.00 92.62 170 GLU A CA 1
ATOM 1390 C C . GLU A 1 170 ? -3.372 -9.247 11.636 1.00 92.62 170 GLU A C 1
ATOM 1392 O O . GLU A 1 170 ? -3.093 -9.612 12.773 1.00 92.62 170 GLU A O 1
ATOM 1397 N N . MET A 1 171 ? -3.627 -7.963 11.361 1.00 94.06 171 MET A N 1
ATOM 1398 C CA . MET A 1 171 ? -3.573 -6.885 12.361 1.00 94.06 171 MET A CA 1
ATOM 1399 C C . MET A 1 171 ? -4.478 -7.173 13.576 1.00 94.06 171 MET A C 1
ATOM 1401 O O . MET A 1 171 ? -4.047 -7.035 14.721 1.00 94.06 171 MET A O 1
ATOM 1405 N N . LEU A 1 172 ? -5.726 -7.606 13.350 1.00 90.94 172 LEU A N 1
ATOM 1406 C CA . LEU A 1 172 ? -6.653 -7.957 14.436 1.00 90.94 172 LEU A CA 1
ATOM 1407 C C . LEU A 1 172 ? -6.208 -9.214 15.199 1.00 90.94 172 LEU A C 1
ATOM 1409 O O . LEU A 1 172 ? -6.345 -9.266 16.423 1.00 90.94 172 LEU A O 1
ATOM 1413 N N . TYR A 1 173 ? -5.653 -10.205 14.497 1.00 91.12 173 TYR A N 1
ATOM 1414 C CA . TYR A 1 173 ? -5.076 -11.404 15.099 1.00 91.12 173 TYR A CA 1
ATOM 1415 C C . TYR A 1 173 ? -3.880 -11.060 15.999 1.00 91.12 173 TYR A C 1
ATOM 1417 O O . TYR A 1 173 ? -3.878 -11.447 17.167 1.00 91.12 173 TYR A O 1
ATOM 1425 N N . TRP A 1 174 ? -2.914 -10.271 15.518 1.00 88.81 174 TRP A N 1
ATOM 1426 C CA . TRP A 1 174 ? -1.728 -9.882 16.287 1.00 88.81 174 TRP A CA 1
ATOM 1427 C C . TRP A 1 174 ? -2.080 -9.060 17.533 1.00 88.81 174 TRP A C 1
ATOM 1429 O O . TRP A 1 174 ? -1.596 -9.381 18.618 1.00 88.81 174 TRP A O 1
ATOM 1439 N N . LEU A 1 175 ? -3.007 -8.098 17.435 1.00 89.38 175 LEU A N 1
ATOM 1440 C CA . LEU A 1 175 ? -3.534 -7.374 18.605 1.00 89.38 175 LEU A CA 1
ATOM 1441 C C . LEU A 1 175 ? -4.195 -8.316 19.630 1.00 89.38 175 LEU A C 1
ATOM 1443 O O . LEU A 1 175 ? -4.151 -8.067 20.836 1.00 89.38 175 LEU A O 1
ATOM 1447 N N . GLN A 1 176 ? -4.812 -9.413 19.181 1.00 88.62 176 GLN A N 1
ATOM 1448 C CA . GLN A 1 176 ? -5.410 -10.406 20.071 1.00 88.62 176 GLN A CA 1
ATOM 1449 C C . GLN A 1 176 ? -4.381 -11.388 20.664 1.00 88.62 176 GLN A C 1
ATOM 1451 O O . GLN A 1 176 ? -4.581 -11.857 21.790 1.00 88.62 176 GLN A O 1
ATOM 1456 N N . GLN A 1 177 ? -3.281 -11.665 19.959 1.00 86.94 177 GLN A N 1
ATOM 1457 C CA . GLN A 1 177 ? -2.140 -12.426 20.475 1.00 86.94 177 GLN A CA 1
ATOM 1458 C C . GLN A 1 177 ? -1.363 -11.622 21.526 1.00 86.94 177 GLN A C 1
ATOM 1460 O O . GLN A 1 177 ? -1.145 -12.135 22.620 1.00 86.94 177 GLN A O 1
ATOM 1465 N N . GLU A 1 178 ? -1.061 -10.343 21.271 1.00 86.31 178 GLU A N 1
ATOM 1466 C CA . GLU A 1 178 ? -0.412 -9.438 22.238 1.00 86.31 178 GLU A CA 1
ATOM 1467 C C . GLU A 1 178 ? -1.161 -9.430 23.584 1.00 86.31 178 GLU A C 1
ATOM 1469 O O . GLU A 1 178 ? -0.573 -9.644 24.647 1.00 86.31 178 GLU A O 1
ATOM 1474 N N . ARG A 1 179 ? -2.493 -9.278 23.534 1.00 84.88 179 ARG A N 1
ATOM 1475 C CA . ARG A 1 179 ? -3.372 -9.319 24.716 1.00 84.88 179 ARG A CA 1
ATOM 1476 C C . ARG A 1 179 ? -3.311 -10.656 25.466 1.00 84.88 179 ARG A C 1
ATOM 1478 O O . ARG A 1 179 ? -3.397 -10.653 26.693 1.00 84.88 179 ARG A O 1
ATOM 1485 N N . ARG A 1 180 ? -3.170 -11.786 24.761 1.00 84.56 180 ARG A N 1
ATOM 1486 C CA . ARG A 1 180 ? -3.023 -13.124 25.370 1.00 84.56 180 ARG A CA 1
ATOM 1487 C C . ARG A 1 180 ? -1.670 -13.263 26.065 1.00 84.56 180 ARG A C 1
ATOM 1489 O O . ARG A 1 180 ? -1.645 -13.632 27.235 1.00 84.56 180 ARG A O 1
ATOM 1496 N N . CYS A 1 181 ? -0.577 -12.900 25.394 1.00 83.12 181 CYS A N 1
ATOM 1497 C CA . CYS A 1 181 ? 0.766 -12.927 25.974 1.00 83.12 181 CYS A CA 1
ATOM 1498 C C . CYS A 1 181 ? 0.841 -12.064 27.242 1.00 83.12 181 CYS A C 1
ATOM 1500 O O . CYS A 1 181 ? 1.255 -12.561 28.284 1.00 83.12 181 CYS A O 1
ATOM 1502 N N . HIS A 1 182 ? 0.330 -10.827 27.202 1.00 81.00 182 HIS A N 1
ATOM 1503 C CA . HIS A 1 182 ? 0.310 -9.932 28.365 1.00 81.00 182 HIS A CA 1
ATOM 1504 C C . HIS A 1 182 ? -0.527 -10.489 29.536 1.00 81.00 182 HIS A C 1
ATOM 1506 O O . HIS A 1 182 ? -0.151 -10.319 30.698 1.00 81.00 182 HIS A O 1
ATOM 1512 N N . ALA A 1 183 ? -1.644 -11.174 29.261 1.00 79.81 183 ALA A N 1
ATOM 1513 C CA . ALA A 1 183 ? -2.445 -11.819 30.303 1.00 79.81 183 ALA A CA 1
ATOM 1514 C C . ALA A 1 183 ? -1.698 -12.987 30.976 1.00 79.81 183 ALA A C 1
ATOM 1516 O O . ALA A 1 183 ? -1.761 -13.122 32.196 1.00 79.81 183 ALA A O 1
ATOM 1517 N N . LEU A 1 184 ? -0.955 -13.793 30.209 1.00 79.06 184 LEU A N 1
ATOM 1518 C CA . LEU A 1 184 ? -0.129 -14.885 30.742 1.00 79.06 184 LEU A CA 1
ATOM 1519 C C . LEU A 1 184 ? 1.068 -14.356 31.554 1.00 79.06 184 LEU A C 1
ATOM 1521 O O . LEU A 1 184 ? 1.333 -14.864 32.645 1.00 79.06 184 LEU A O 1
ATOM 1525 N N . SER A 1 185 ? 1.731 -13.290 31.084 1.00 74.31 185 SER A N 1
ATOM 1526 C CA . SER A 1 185 ? 2.826 -12.623 31.809 1.00 74.31 185 SER A CA 1
ATOM 1527 C C . SER A 1 185 ? 2.385 -12.116 33.179 1.00 74.31 185 SER A C 1
ATOM 1529 O O . SER A 1 185 ? 3.037 -12.396 34.183 1.00 74.31 185 SER A O 1
ATOM 1531 N N . ASN A 1 186 ? 1.247 -11.415 33.236 1.00 65.00 186 ASN A N 1
ATOM 1532 C CA . ASN A 1 186 ? 0.695 -10.880 34.484 1.00 65.00 186 ASN A CA 1
ATOM 1533 C C . ASN A 1 186 ? 0.316 -11.975 35.494 1.00 65.00 186 ASN A C 1
ATOM 1535 O O . ASN A 1 186 ? 0.257 -11.698 36.689 1.00 65.00 186 ASN A O 1
ATOM 1539 N N . ASN A 1 187 ? 0.080 -13.201 35.022 1.00 64.19 187 ASN A N 1
ATOM 1540 C CA . ASN A 1 187 ? -0.261 -14.360 35.843 1.00 64.19 187 ASN A CA 1
ATOM 1541 C C . ASN A 1 187 ? 0.975 -15.203 36.234 1.00 64.19 187 ASN A C 1
ATOM 1543 O O . ASN A 1 187 ? 0.823 -16.308 36.749 1.00 64.19 187 ASN A O 1
ATOM 1547 N N . GLY A 1 188 ? 2.195 -14.703 35.994 1.00 56.00 188 GLY A N 1
ATOM 1548 C CA . GLY A 1 188 ? 3.448 -15.312 36.459 1.00 56.00 188 GLY A CA 1
ATOM 1549 C C . GLY A 1 188 ? 4.045 -16.400 35.557 1.00 56.00 188 GLY A C 1
ATOM 1550 O O . GLY A 1 188 ? 5.054 -16.998 35.925 1.00 56.00 188 GLY A O 1
ATOM 1551 N N . GLN A 1 189 ? 3.480 -16.662 34.374 1.00 52.84 189 GLN A N 1
ATOM 1552 C CA . GLN A 1 189 ? 3.986 -17.695 33.457 1.00 52.84 189 GLN A CA 1
ATOM 1553 C C . GLN A 1 189 ? 5.084 -17.141 32.535 1.00 52.84 189 GLN A C 1
ATOM 1555 O O . GLN A 1 189 ? 4.844 -16.759 31.391 1.00 52.84 189 GLN A O 1
ATOM 1560 N N . HIS A 1 190 ? 6.310 -17.079 33.061 1.00 50.50 190 HIS A N 1
ATOM 1561 C CA . HIS A 1 190 ? 7.440 -16.390 32.425 1.00 50.50 190 HIS A CA 1
ATOM 1562 C C . HIS A 1 190 ? 8.060 -17.110 31.207 1.00 50.50 190 HIS A C 1
ATOM 1564 O O . HIS A 1 190 ? 8.685 -16.457 30.372 1.00 50.50 190 HIS A O 1
ATOM 1570 N N . GLU A 1 191 ? 7.906 -18.432 31.083 1.00 47.97 191 GLU A N 1
ATOM 1571 C CA . GLU A 1 191 ? 8.702 -19.251 30.147 1.00 47.97 191 GLU A CA 1
ATOM 1572 C C . GLU A 1 191 ? 8.212 -19.238 28.687 1.00 47.97 191 GLU A C 1
ATOM 1574 O O . GLU A 1 191 ? 8.982 -19.537 27.779 1.00 47.97 191 GLU A O 1
ATOM 1579 N N . GLN A 1 192 ? 6.962 -18.846 28.415 1.00 48.22 192 GLN A N 1
ATOM 1580 C CA . GLN A 1 192 ? 6.404 -18.862 27.049 1.00 48.22 192 GLN A CA 1
ATOM 1581 C C . GLN A 1 192 ? 6.716 -17.596 26.224 1.00 48.22 192 GLN A C 1
ATOM 1583 O O . GLN A 1 192 ? 6.339 -17.503 25.056 1.00 48.22 192 GLN A O 1
ATOM 1588 N N . LEU A 1 193 ? 7.406 -16.609 26.805 1.00 47.59 193 LEU A N 1
ATOM 1589 C CA . LEU A 1 193 ? 7.563 -15.278 26.205 1.00 47.59 193 LEU A CA 1
ATOM 1590 C C . LEU A 1 193 ? 8.554 -15.200 25.033 1.00 47.59 193 LEU A C 1
ATOM 1592 O O . LEU A 1 193 ? 8.438 -14.298 24.208 1.00 47.59 193 LEU A O 1
ATOM 15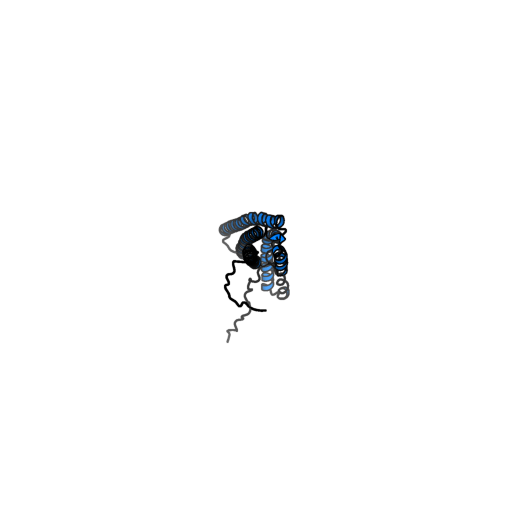96 N N . ALA A 1 194 ? 9.497 -16.137 24.923 1.00 46.81 194 ALA A N 1
ATOM 1597 C CA . ALA A 1 194 ? 10.540 -16.094 23.894 1.00 46.81 194 ALA A CA 1
ATOM 1598 C C . ALA A 1 194 ? 10.057 -16.486 22.480 1.00 46.81 194 ALA A C 1
ATOM 1600 O O . ALA A 1 194 ? 10.727 -16.177 21.499 1.00 46.81 194 ALA A O 1
ATOM 1601 N N . CYS A 1 195 ? 8.914 -17.170 22.358 1.00 41.66 195 CYS A N 1
ATOM 1602 C CA . CYS A 1 195 ? 8.514 -17.838 21.113 1.00 41.66 195 CYS A CA 1
ATOM 1603 C C . CYS A 1 195 ? 7.859 -16.908 20.070 1.00 41.66 195 CYS A C 1
ATOM 1605 O O . CYS A 1 195 ? 7.839 -17.231 18.889 1.00 41.66 195 CYS A O 1
ATOM 1607 N N . PHE A 1 196 ? 7.340 -15.745 20.478 1.00 44.97 196 PHE A N 1
ATOM 1608 C CA . PHE A 1 196 ? 6.461 -14.917 19.634 1.00 44.97 196 PHE A CA 1
ATOM 1609 C C . PHE A 1 196 ? 7.141 -13.715 18.946 1.00 44.97 196 PHE A C 1
ATOM 1611 O O . PHE A 1 196 ? 6.462 -12.938 18.282 1.00 44.97 196 PHE A O 1
ATOM 1618 N N . ALA A 1 197 ? 8.458 -13.533 19.106 1.00 44.25 197 ALA A N 1
ATOM 1619 C CA . ALA A 1 197 ? 9.184 -12.339 18.639 1.00 44.25 197 ALA A CA 1
ATOM 1620 C C . ALA A 1 197 ? 10.004 -12.535 17.342 1.00 44.25 197 ALA A C 1
ATOM 1622 O O . ALA A 1 197 ? 10.601 -11.580 16.845 1.00 44.25 197 ALA A O 1
ATOM 1623 N N . SER A 1 198 ? 10.063 -13.754 16.799 1.00 40.78 198 SER A N 1
ATOM 1624 C CA . SER A 1 198 ? 10.827 -14.095 15.589 1.00 40.78 198 SER A CA 1
ATOM 1625 C C . SER A 1 198 ? 10.150 -13.641 14.292 1.00 40.78 198 SER A C 1
ATOM 1627 O O . SER A 1 198 ? 10.823 -13.224 13.344 1.00 40.78 198 SER A O 1
ATOM 1629 N N . ASP A 1 199 ? 8.820 -13.698 14.247 1.00 38.41 199 ASP A N 1
ATOM 1630 C CA . ASP A 1 199 ? 8.056 -13.711 12.996 1.00 38.41 199 ASP A CA 1
ATOM 1631 C C . ASP A 1 199 ? 7.731 -12.283 12.536 1.00 38.41 199 ASP A C 1
ATOM 1633 O O . ASP A 1 199 ? 6.642 -11.743 12.731 1.00 38.41 199 ASP A O 1
ATOM 1637 N N . ASN A 1 200 ? 8.741 -11.652 11.936 1.00 42.97 200 ASN A N 1
ATOM 1638 C CA . ASN A 1 200 ? 8.779 -10.244 11.539 1.00 42.97 200 ASN A CA 1
ATOM 1639 C C . ASN A 1 200 ? 7.804 -9.890 10.392 1.00 42.97 200 ASN A C 1
ATOM 1641 O O . ASN A 1 200 ? 8.224 -9.595 9.274 1.00 42.97 200 ASN A O 1
ATOM 1645 N N . TYR A 1 201 ? 6.501 -9.844 10.686 1.00 45.44 201 TYR A N 1
ATOM 1646 C CA . TYR A 1 201 ? 5.463 -9.371 9.758 1.00 45.44 201 TYR A CA 1
ATOM 1647 C C . TYR A 1 201 ? 4.706 -8.112 10.213 1.00 45.44 201 TYR A C 1
ATOM 1649 O O . TYR A 1 201 ? 3.921 -7.565 9.438 1.00 45.44 201 TYR A O 1
ATOM 1657 N N . PHE A 1 202 ? 5.011 -7.559 11.394 1.00 40.34 202 PHE A N 1
ATOM 1658 C CA . PHE A 1 202 ? 4.631 -6.181 11.729 1.00 40.34 202 PHE A CA 1
ATOM 1659 C C . PHE A 1 202 ? 5.718 -5.415 12.511 1.00 40.34 202 PHE A C 1
ATOM 1661 O O . PHE A 1 202 ? 6.747 -5.962 12.892 1.00 40.34 202 PHE A O 1
ATOM 1668 N N . ASN A 1 203 ? 5.538 -4.098 12.628 1.00 39.09 203 ASN A N 1
ATOM 1669 C CA . ASN A 1 203 ? 6.568 -3.097 12.920 1.00 39.09 203 ASN A CA 1
ATOM 1670 C C . ASN A 1 203 ? 7.287 -3.261 14.291 1.00 39.09 203 ASN A C 1
ATOM 1672 O O . ASN A 1 203 ? 6.635 -3.083 15.322 1.00 39.09 203 ASN A O 1
ATOM 1676 N N . PRO A 1 204 ? 8.627 -3.442 14.350 1.00 33.62 204 PRO A N 1
ATOM 1677 C CA . PRO A 1 204 ? 9.389 -3.589 15.602 1.00 33.62 204 PRO A CA 1
ATOM 1678 C C . PRO A 1 204 ? 9.641 -2.250 16.334 1.00 33.62 204 PRO A C 1
ATOM 1680 O O . PRO A 1 204 ? 10.709 -2.017 16.891 1.00 33.62 204 PRO A O 1
ATOM 1683 N N . GLN A 1 205 ? 8.664 -1.339 16.309 1.00 33.44 205 GLN A N 1
ATOM 1684 C CA . GLN A 1 205 ? 8.660 -0.075 17.065 1.00 33.44 205 GLN A CA 1
ATOM 1685 C C . GLN A 1 205 ? 7.669 -0.107 18.241 1.00 33.44 205 GLN A C 1
ATOM 1687 O O . GLN A 1 205 ? 7.473 0.901 18.918 1.00 33.44 205 GLN A O 1
ATOM 1692 N N . VAL A 1 206 ? 7.059 -1.266 18.521 1.00 37.19 206 VAL A N 1
ATOM 1693 C CA . VAL A 1 206 ? 6.372 -1.509 19.795 1.00 37.19 206 VAL A CA 1
ATOM 1694 C C . VAL A 1 206 ? 7.436 -1.709 20.873 1.00 37.19 206 VAL A C 1
ATOM 1696 O O . VAL A 1 206 ? 7.812 -2.831 21.210 1.00 37.19 206 VAL A O 1
ATOM 1699 N N . THR A 1 207 ? 7.953 -0.601 21.403 1.00 31.86 207 THR A N 1
ATOM 1700 C CA . THR A 1 207 ? 8.827 -0.613 22.577 1.00 31.86 207 THR A CA 1
ATOM 1701 C C . THR A 1 207 ? 8.059 -1.212 23.748 1.00 31.86 207 THR A C 1
ATOM 1703 O O . THR A 1 207 ? 7.227 -0.540 24.360 1.00 31.86 207 THR A O 1
ATOM 1706 N N . ILE A 1 208 ? 8.351 -2.474 24.074 1.00 35.19 208 ILE A N 1
ATOM 1707 C CA . ILE A 1 208 ? 7.962 -3.077 25.350 1.00 35.19 208 ILE A CA 1
ATOM 1708 C C . ILE A 1 208 ? 8.522 -2.156 26.445 1.00 35.19 208 ILE A C 1
ATOM 1710 O O . ILE A 1 208 ? 9.743 -1.962 26.482 1.00 35.19 208 ILE A O 1
ATOM 1714 N N . PRO A 1 209 ? 7.687 -1.556 27.317 1.00 32.62 209 PRO A N 1
ATOM 1715 C CA . PRO A 1 209 ? 8.191 -0.743 28.415 1.00 32.62 209 PRO A CA 1
ATOM 1716 C C . PRO A 1 209 ? 9.123 -1.609 29.260 1.00 32.62 209 PRO A C 1
ATOM 1718 O O . PRO A 1 209 ? 8.706 -2.668 29.730 1.00 32.62 209 PRO A O 1
ATOM 1721 N N . GLN A 1 210 ? 10.389 -1.206 29.411 1.00 31.33 210 GLN A N 1
ATOM 1722 C CA . GLN A 1 210 ? 11.361 -2.027 30.131 1.00 31.33 210 GLN A CA 1
ATOM 1723 C C . GLN A 1 210 ? 10.982 -2.097 31.609 1.00 31.33 210 GLN A C 1
ATOM 1725 O O . GLN A 1 210 ? 11.277 -1.198 32.395 1.00 31.33 210 GLN A O 1
ATOM 1730 N N . LEU A 1 211 ? 10.320 -3.193 31.980 1.00 31.92 211 LEU A N 1
ATOM 1731 C CA . LEU A 1 211 ? 9.792 -3.451 33.314 1.00 31.92 211 LEU A CA 1
ATOM 1732 C C . LEU A 1 211 ? 10.907 -3.900 34.276 1.00 31.92 211 LEU A C 1
ATOM 1734 O O . LEU A 1 211 ? 10.803 -4.932 34.932 1.00 31.92 211 LEU A O 1
ATOM 1738 N N . ASN A 1 212 ? 12.014 -3.152 34.309 1.00 37.19 212 ASN A N 1
ATOM 1739 C CA . ASN A 1 212 ? 13.194 -3.483 35.099 1.00 37.19 212 ASN A CA 1
ATOM 1740 C C . ASN A 1 212 ? 13.925 -2.244 35.649 1.00 37.19 212 ASN A C 1
ATOM 1742 O O . ASN A 1 212 ? 15.128 -2.069 35.470 1.00 37.19 212 ASN A O 1
ATOM 1746 N N . GLN A 1 213 ? 13.186 -1.401 36.370 1.00 31.75 213 GLN A N 1
ATOM 1747 C CA . GLN A 1 213 ? 13.750 -0.609 37.463 1.00 31.75 213 GLN A CA 1
ATOM 1748 C C . GLN A 1 213 ? 12.935 -0.901 38.724 1.00 31.75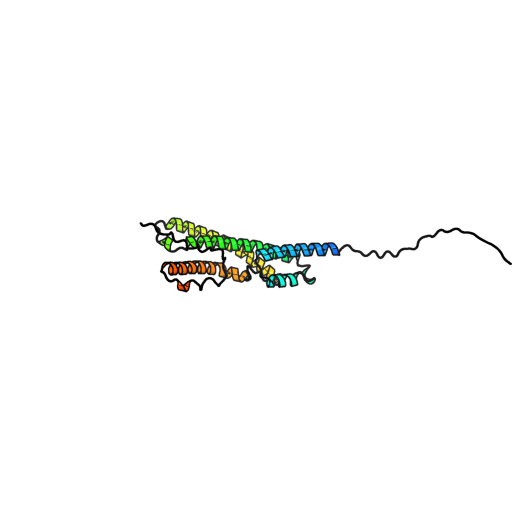 213 GLN A C 1
ATOM 1750 O O . GLN A 1 213 ? 11.861 -0.342 38.933 1.00 31.75 213 GLN A O 1
ATOM 1755 N N . ARG A 1 214 ? 13.438 -1.820 39.559 1.00 29.88 214 ARG A N 1
ATOM 1756 C CA . ARG A 1 214 ? 12.969 -1.943 40.944 1.00 29.88 214 ARG A CA 1
ATOM 1757 C C . ARG A 1 214 ? 13.361 -0.670 41.689 1.00 29.88 214 ARG A C 1
ATOM 1759 O O . ARG A 1 214 ? 14.529 -0.289 41.659 1.00 29.88 214 ARG A O 1
ATOM 1766 N N . CYS A 1 215 ? 12.421 -0.066 42.406 1.00 32.12 215 CYS A N 1
ATOM 1767 C CA . CYS A 1 215 ? 12.777 0.840 43.491 1.00 32.12 215 CYS A CA 1
ATOM 1768 C C . CYS A 1 215 ? 13.486 0.023 44.586 1.00 32.12 215 CYS A C 1
ATOM 1770 O O . CYS A 1 215 ? 12.927 -0.998 44.994 1.00 32.12 215 CYS A O 1
ATOM 1772 N N . PRO A 1 216 ? 14.669 0.433 45.073 1.00 37.97 216 PRO A N 1
ATOM 1773 C CA . PRO A 1 216 ? 15.194 -0.081 46.326 1.00 37.97 216 PRO A CA 1
ATOM 1774 C C . PRO A 1 216 ? 14.405 0.540 47.487 1.00 37.97 216 PRO A C 1
ATOM 1776 O O . PRO A 1 216 ? 14.446 1.746 47.708 1.00 37.97 216 PRO A O 1
ATOM 1779 N N . ASP A 1 217 ? 13.633 -0.318 48.145 1.00 35.78 217 ASP A N 1
ATOM 1780 C CA . ASP A 1 217 ? 13.291 -0.360 49.569 1.00 35.78 217 ASP A CA 1
ATOM 1781 C C . ASP A 1 217 ? 13.330 0.940 50.398 1.00 35.78 217 ASP A C 1
ATOM 1783 O O . ASP A 1 217 ? 14.352 1.598 50.580 1.00 35.78 217 ASP A O 1
ATOM 1787 N N . SER A 1 218 ? 12.203 1.233 51.050 1.00 39.56 218 SER A N 1
ATOM 1788 C CA . SER A 1 218 ? 12.125 2.171 52.175 1.00 39.56 218 SER A CA 1
ATOM 1789 C C . SER A 1 218 ? 11.461 1.489 53.368 1.00 39.56 218 SER A C 1
ATOM 1791 O O . SER A 1 218 ? 10.234 1.481 53.435 1.00 39.56 218 SER A O 1
ATOM 1793 N N . GLN A 1 219 ? 12.258 0.926 54.289 1.00 41.22 219 GLN A N 1
ATOM 1794 C CA . GLN A 1 219 ? 11.885 0.693 55.699 1.00 41.22 219 GLN A CA 1
ATOM 1795 C C . GLN A 1 219 ? 13.061 0.164 56.545 1.00 41.22 219 GLN A C 1
ATOM 1797 O O . GLN A 1 219 ? 13.250 -1.046 56.671 1.00 41.22 219 GLN A O 1
ATOM 1802 N N . ASN A 1 220 ? 13.841 1.091 57.117 1.00 37.62 220 ASN A N 1
ATOM 1803 C CA . ASN A 1 220 ? 14.121 1.232 58.563 1.00 37.62 220 ASN A CA 1
ATOM 1804 C C . ASN A 1 220 ? 15.293 2.196 58.794 1.00 37.62 220 ASN A C 1
ATOM 1806 O O . ASN A 1 220 ? 16.430 1.833 58.426 1.00 37.62 220 ASN A O 1
#

Sequence (220 aa):
MDEGSIEQRSNIAPSPSSGLTFPSTTMTSHVQQTGTYQRRFEIVWKKLQLTRDERVNIAMKYGGDGFNARLSESVAAWEKVCEFILKREKLLHELELFEREASDPKRLLQKGSSVNRLKEAKQRSKLYKKLQNVDDIIYPLLHNIEKRFTDVVSFKGRPYMDKMEYDKVEMLYWLQQERRCHALSNNGQHEQLACFASDNYFNPQVTIPQLNQRCPDSQN

Foldseek 3Di:
DDDDDDDDDDDDDDDDDDPPPDPPDPPPVLVVVLVVLLVLVVVLCVLLVPDPVLNVVVCVQCVDPVCSVPSVVLSVLSNVLSVLVVVLVVLLVVVLVLCLPLVPPVVVVDPPPDVVVVVSVVVNVVSVVSNVVSVVVNVVSQVCSCVVPVDFRHHSHHGVVVCSVCSNVVSVVVSVVVVVLVVCVVVPNPPPPPPPPPPPPDDPPPPPPPPDDDDPDDDD

Radius of gyration: 33.88 Å; chains: 1; bounding box: 101×52×130 Å

=== Feature glossary ===
Legend for the data blocks above and below:

— What the protein is —

The amino-acid sequence is the protein's primary structure: the linear order of residues from the N-terminus to the C-terminus, written in one-letter code. Everything else here — the 3D coordinates, the secondary structure, the domain annotations — is ultimately a consequence of this string.

Functional annotations link the protein to curated databases. InterPro entries identify conserved domains and families by matching the sequence against member-database signatures (Pfam, PROSITE, CDD, …). Gene Ontology (GO) terms describe molecular function, biological process, and cellular component in a controlled vocabulary. CATH places the structure in a hierarchical fold classification (Class/Architecture/Topology/Homologous-superfamily). The organism is the source species.

— Where its atoms are —

Atomic coordinates in PDBx/mmCIF format — the same representation the Protein Data Bank distributes. Each line of the _atom_site loop places one backbone atom in Cartesian space (units: ångströms, origin: arbitrary).

The six renders are orthographic views along the three Cartesian axes in both directions. Representation (cartoon, sticks, or surface) and color scheme (sequence-rainbow or by-chain) vary across proteins so the training set covers all the common visualization conventions.

— Local backbone conformation —

Eight-state secondary structure (DSSP): H is the canonical α-helix, G the tighter 3₁₀-helix, I the wider π-helix; E/B are β-structure, T and S are turns and bends, and '-' is everything else. DSSP derives these from the pattern of main-chain N–H···O=C hydrogen bonds, not from the sequence.

Three-state secondary structure (P-SEA) collapses the eight DSSP classes into helix (a), strand (b), and coil (c). P-SEA assigns these from Cα geometry alone — distances and angles — without requiring backbone oxygens, so it works on any Cα trace.

φ (phi) and ψ (psi) are the two rotatable backbone dihedrals per residue: φ is the C(i-1)–N–Cα–C torsion, ψ is the N–Cα–C–N(i+1) torsion, both in degrees on (−180°, 180°]. α-helical residues cluster near (−60°, −45°); β-strand residues near (−120°, +130°). A Ramachandran plot is simply a scatter of (φ, ψ) for every residue.

— Global shape and packing —

The geometric summary reports three shape descriptors. Rg (radius of gyration) measures how spread out the Cα atoms are about their centre of mass; compact globular proteins have small Rg, elongated or unfolded ones large. Cα contacts (<8 Å, |i−j|>4) count long-range residue pairs in spatial proximity — high for tightly packed folds, near zero for rods or random coil. The bounding-box extents give the protein's footprint along x, y, z in Å.

SASA measures how much of the protein is reachable by solvent. It is computed by rolling a water-sized probe over the atomic surface and summing the exposed area (Å²). Per-residue SASA distinguishes core (buried, low SASA) from surface (exposed, high SASA) residues; total SASA is a whole-molecule size measure.

Plot images: a contact map (which residues are close in 3D, as an N×N binary image), a Ramachandran scatter (backbone torsion angles, revealin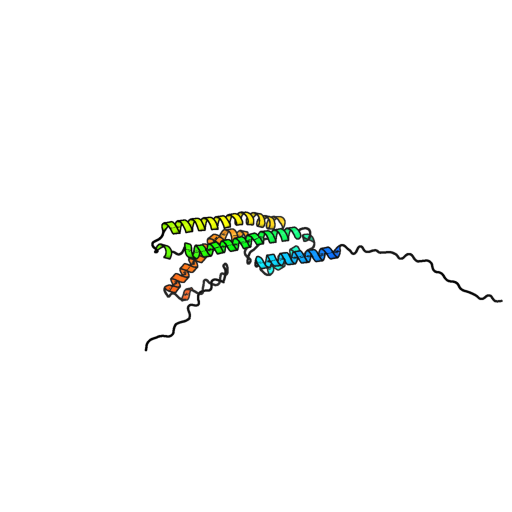g secondary-structure composition at a glance), and — for AlphaFold structures — a PAE heatmap (pairwise prediction confidence).

— Structural neighborhood —

A 3Di character summarizes, for each residue, the relative orientation of the Cα frame of its nearest spatial neighbor. Because it encodes fold topology rather than chemistry, 3Di alignments detect remote structural similarity that sequence alignment misses.

The Foldseek neighbor list gives the closest experimentally determined structures in the PDB, ranked by structural alignment. TM-score near 1 means near-identical fold; near 0.3 means only rough topology match. This is how one finds what a novel AlphaFold prediction most resembles in the solved-structure universe.

— Confidence and disorder —

For AlphaFold models, the B-factor field carries pLDDT — the model's own estimate of local accuracy on a 0–100 scale. Regions with pLDDT<50 should be treated as essentially unmodeled; they often correspond to intrinsically disordered segments.

Crystallographic B-factors measure how much each atom's electron density is smeared out, in Å². They rise in mobile loops and surface residues and fall in the buried interior. In AlphaFold models this column is repurposed to hold pLDDT instead.

Predicted Aligned Error (PAE) is an AlphaFold confidence matrix: entry (i, j) is the expected error in the position of residue j, in ångströms, when the prediction is superimposed on the true structure at residue i. Low PAE within a block of residues means that block is internally rigid and well-predicted; high PAE between two blocks means their relative placement is uncertain even if each block individually is confident.